Protein AF-E8LBY8-F1 (afdb_monomer)

Secondary structure (DSSP, 8-state):
-EEEETTSHHHHHHHHTT-GGG--HHHHTTEEEEEEES--TT-SSHHHHHHHHHHHSPTT-EEEEEEEEE--TTS-HHHHHHHHHHHHHHHTTTSS-EEEEEE--B-SSSSSB--EEEEEE-SEE--TTSPPPPHHHHTS---SS-TTTS-PEEP-TT---SS--HHHHHHHHHHHHHHHHHHHHTT------SSPPP-

Radius of gyration: 17.8 Å; Cα contacts (8 Å, |Δi|>4): 346; chains: 1; bounding box: 50×35×45 Å

Sequence (199 aa):
MSTGHKGQGAKRRDYIAREKSFSGEKIKQELVATEDFNLPSWAKNGREFFEAADKFERRNGVVFRQLIIALPCELSHEENIKIARNIVQKIVGNTKAGTWAIHSKPAFTTNKENIHMHLMYSDRIQNPNLKEKPKELYFIRYNAKHPNEGGCLKDNSLQVGRRKNPVMNNIRNQIAEAINEGYKCAGLDIRVSGKTLEA

Structure (mmCIF, N/CA/C/O backbone):
data_AF-E8LBY8-F1
#
_entry.id   AF-E8LBY8-F1
#
loop_
_atom_site.group_PDB
_atom_site.id
_atom_site.type_symbol
_atom_site.label_atom_id
_atom_site.label_alt_id
_atom_site.label_comp_id
_atom_site.label_asym_id
_atom_site.label_entity_id
_atom_site.label_seq_id
_atom_site.pdbx_PDB_ins_code
_atom_site.Cartn_x
_atom_site.Cartn_y
_atom_site.Cartn_z
_atom_site.occupancy
_atom_site.B_iso_or_equiv
_atom_site.auth_seq_id
_atom_site.auth_comp_id
_atom_site.auth_asym_id
_atom_site.auth_atom_id
_atom_site.pdbx_PDB_model_num
ATOM 1 N N . MET A 1 1 ? -11.958 2.521 -4.769 1.00 87.75 1 MET A N 1
ATOM 2 C CA . MET A 1 1 ? -10.562 2.519 -5.258 1.00 87.75 1 MET A CA 1
ATOM 3 C C . MET A 1 1 ? -10.347 3.759 -6.106 1.00 87.75 1 MET A C 1
ATOM 5 O O . MET A 1 1 ? -11.241 4.098 -6.872 1.00 87.75 1 MET A O 1
ATOM 9 N N . SER A 1 2 ? -9.197 4.412 -5.979 1.00 93.38 2 SER A N 1
ATOM 10 C CA . SER A 1 2 ? -8.769 5.547 -6.806 1.00 93.38 2 SER A CA 1
ATOM 11 C C . SER A 1 2 ? -7.342 5.331 -7.326 1.00 93.38 2 SER A C 1
ATOM 13 O O . SER A 1 2 ? -6.659 4.388 -6.920 1.00 93.38 2 SER A O 1
ATOM 15 N N . THR A 1 3 ? -6.896 6.185 -8.245 1.00 95.12 3 THR A N 1
ATOM 16 C CA . THR A 1 3 ? -5.533 6.186 -8.797 1.00 95.12 3 THR A CA 1
ATOM 17 C C . THR A 1 3 ? -4.891 7.554 -8.621 1.00 95.12 3 THR A C 1
ATOM 19 O O . THR A 1 3 ? -5.574 8.570 -8.743 1.00 95.12 3 THR A O 1
ATOM 22 N N . GLY A 1 4 ? -3.582 7.580 -8.384 1.00 96.38 4 GLY A N 1
ATOM 23 C CA . GLY A 1 4 ? -2.771 8.794 -8.444 1.00 96.38 4 GLY A CA 1
ATOM 24 C C . GLY A 1 4 ? -1.846 8.787 -9.649 1.00 96.38 4 GLY A C 1
ATOM 25 O O . GLY A 1 4 ? -1.334 7.737 -10.043 1.00 96.38 4 GLY A O 1
ATOM 26 N N . HIS A 1 5 ? -1.625 9.959 -10.232 1.00 97.12 5 HIS A N 1
ATOM 27 C CA . HIS A 1 5 ? -0.752 10.144 -11.390 1.00 97.12 5 HIS A CA 1
ATOM 28 C C . HIS A 1 5 ? 0.587 10.769 -11.000 1.00 97.12 5 HIS A C 1
ATOM 30 O O . HIS A 1 5 ? 0.736 11.298 -9.900 1.00 97.12 5 HIS A O 1
ATOM 36 N N . LYS A 1 6 ? 1.561 10.690 -11.912 1.00 97.44 6 LYS A N 1
ATOM 37 C CA . LYS A 1 6 ? 2.890 11.293 -11.759 1.00 97.44 6 LYS A CA 1
ATOM 38 C C . LYS A 1 6 ? 2.812 12.700 -11.147 1.00 97.44 6 LYS A C 1
ATOM 40 O O . LYS A 1 6 ? 2.115 13.561 -11.681 1.00 97.44 6 LYS A O 1
ATOM 45 N N . GLY A 1 7 ? 3.552 12.913 -10.060 1.00 97.88 7 GLY A N 1
ATOM 46 C CA . GLY A 1 7 ? 3.596 14.157 -9.286 1.00 97.88 7 GLY A CA 1
ATOM 47 C C . GLY A 1 7 ? 2.673 14.169 -8.060 1.00 97.88 7 GLY A C 1
ATOM 48 O O . GLY A 1 7 ? 2.592 15.184 -7.373 1.00 97.88 7 GLY A O 1
ATOM 49 N N . GLN A 1 8 ? 1.953 13.076 -7.788 1.00 98.06 8 GLN A N 1
ATOM 50 C CA . GLN A 1 8 ? 1.006 12.970 -6.671 1.00 98.06 8 GLN A CA 1
ATOM 51 C C . GLN A 1 8 ? 1.415 11.926 -5.625 1.00 98.06 8 GLN A C 1
ATOM 53 O O . GLN A 1 8 ? 0.828 11.910 -4.542 1.00 98.06 8 GLN A O 1
ATOM 58 N N . GLY A 1 9 ? 2.372 11.046 -5.934 1.00 98.25 9 GLY A N 1
ATOM 59 C CA . GLY A 1 9 ? 2.755 9.904 -5.109 1.00 98.25 9 GLY A CA 1
ATOM 60 C C . GLY A 1 9 ? 3.289 10.308 -3.744 1.00 98.25 9 GLY A C 1
ATOM 61 O O . GLY A 1 9 ? 2.690 9.972 -2.721 1.00 98.25 9 GLY A O 1
ATOM 62 N N . ALA A 1 10 ? 4.381 11.070 -3.720 1.00 98.25 10 ALA A N 1
ATOM 63 C CA . ALA A 1 10 ? 5.048 11.457 -2.481 1.00 98.25 10 ALA A CA 1
ATOM 64 C C . ALA A 1 10 ? 4.116 12.262 -1.564 1.00 98.25 10 ALA A C 1
ATOM 66 O O . ALA A 1 10 ? 3.971 11.950 -0.385 1.00 98.25 10 ALA A O 1
ATOM 67 N N . LYS A 1 11 ? 3.388 13.236 -2.131 1.00 98.12 11 LYS A N 1
ATOM 68 C CA . LYS A 1 11 ? 2.421 14.051 -1.382 1.00 98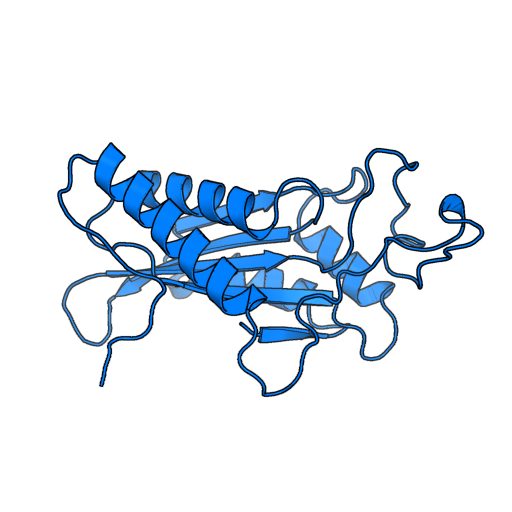.12 11 LYS A CA 1
ATOM 69 C C . LYS A 1 11 ? 1.279 13.210 -0.806 1.00 98.12 11 LYS A C 1
ATOM 71 O O . LYS A 1 11 ? 0.824 13.484 0.302 1.00 98.12 11 LYS A O 1
ATOM 76 N N . ARG A 1 12 ? 0.795 12.194 -1.536 1.00 98.31 12 ARG A N 1
ATOM 77 C CA . ARG A 1 12 ? -0.243 11.291 -1.019 1.00 98.31 12 ARG A CA 1
ATOM 78 C C . ARG A 1 12 ? 0.292 10.397 0.097 1.00 98.31 12 ARG A C 1
ATOM 80 O O . ARG A 1 12 ? -0.440 10.189 1.062 1.00 98.31 12 ARG A O 1
ATOM 87 N N . ARG A 1 13 ? 1.533 9.909 -0.012 1.00 98.12 13 ARG A N 1
ATOM 88 C CA . ARG A 1 13 ? 2.209 9.167 1.063 1.00 98.12 13 ARG A CA 1
ATOM 89 C C . ARG A 1 13 ? 2.303 10.020 2.325 1.00 98.12 13 ARG A C 1
ATOM 91 O O . ARG A 1 13 ? 1.844 9.584 3.374 1.00 98.12 13 ARG A O 1
ATOM 98 N N . ASP A 1 14 ? 2.804 11.248 2.199 1.00 98.00 14 ASP A N 1
ATOM 99 C CA . ASP A 1 14 ? 2.921 12.194 3.318 1.00 98.00 14 ASP A CA 1
ATOM 100 C C . ASP A 1 14 ? 1.555 12.453 3.976 1.00 98.00 14 ASP A C 1
ATOM 102 O O . ASP A 1 14 ? 1.443 12.488 5.198 1.00 98.00 14 ASP A O 1
ATOM 106 N N . TYR A 1 15 ? 0.491 12.562 3.172 1.00 97.25 15 TYR A N 1
ATOM 107 C CA . TYR A 1 15 ? -0.875 12.736 3.669 1.00 97.25 15 TYR A CA 1
ATOM 108 C C . TYR A 1 15 ? -1.362 11.555 4.515 1.00 97.25 15 TYR A C 1
ATOM 110 O O . TYR A 1 15 ? -1.868 11.769 5.615 1.00 97.25 15 TYR A O 1
ATOM 118 N N . ILE A 1 16 ? -1.229 10.314 4.030 1.00 97.38 16 ILE A N 1
ATOM 119 C CA . ILE A 1 16 ? -1.736 9.148 4.773 1.00 97.38 16 ILE A CA 1
ATOM 120 C C . ILE A 1 16 ? -0.881 8.840 6.008 1.00 97.38 16 ILE A C 1
ATOM 122 O O . ILE A 1 16 ? -1.431 8.405 7.011 1.00 97.38 16 ILE A O 1
ATOM 126 N N . ALA A 1 17 ? 0.422 9.130 5.969 1.00 96.88 17 ALA A N 1
ATOM 127 C CA . ALA A 1 17 ? 1.334 8.946 7.098 1.00 96.88 17 ALA A CA 1
ATOM 128 C C . ALA A 1 17 ? 1.344 10.138 8.080 1.00 96.88 17 ALA A C 1
ATOM 130 O O . ALA A 1 17 ? 2.071 10.103 9.066 1.00 96.88 17 ALA A O 1
ATOM 131 N N . ARG A 1 18 ? 0.554 11.197 7.826 1.00 96.44 18 ARG A N 1
ATOM 132 C CA . ARG A 1 18 ? 0.510 12.435 8.636 1.00 96.44 18 ARG A CA 1
ATOM 133 C C . ARG A 1 18 ? 1.890 13.071 8.840 1.00 96.44 18 ARG A C 1
ATOM 135 O O . ARG A 1 18 ? 2.250 13.525 9.925 1.00 96.44 18 ARG A O 1
ATOM 142 N N . GLU A 1 19 ? 2.662 13.124 7.764 1.00 93.81 19 GLU A N 1
ATOM 143 C CA . GLU A 1 19 ? 4.012 13.680 7.747 1.00 93.81 19 GLU A CA 1
ATOM 144 C C . GLU A 1 19 ? 4.079 15.021 7.002 1.00 93.81 19 GLU A C 1
ATOM 146 O O . GLU A 1 19 ? 3.172 15.409 6.259 1.00 93.81 19 GLU A O 1
ATOM 151 N N . LYS A 1 20 ? 5.195 15.737 7.180 1.00 94.12 20 LYS A N 1
ATOM 152 C CA . LYS A 1 20 ? 5.487 17.025 6.530 1.00 94.12 20 LYS A CA 1
ATOM 153 C C . LYS A 1 20 ? 4.354 18.039 6.709 1.00 94.12 20 LYS A C 1
ATOM 155 O O . LYS A 1 20 ? 3.981 18.358 7.828 1.00 94.12 20 LYS A O 1
ATOM 160 N N . SER A 1 21 ? 3.773 18.536 5.617 1.00 91.38 21 SER A N 1
ATOM 161 C CA . SER A 1 21 ? 2.664 19.494 5.64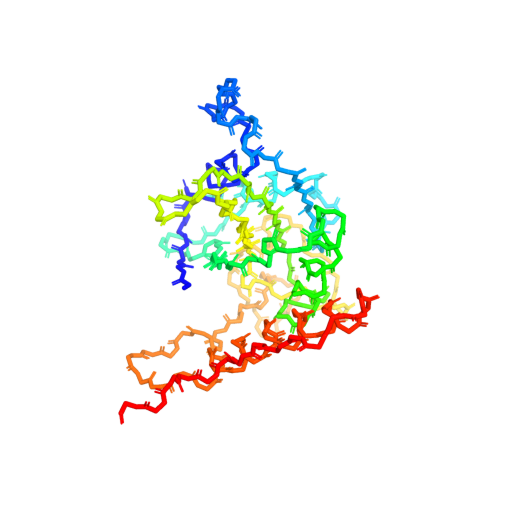8 1.00 91.38 21 SER A CA 1
ATOM 162 C C . SER A 1 21 ? 1.387 18.941 6.294 1.00 91.38 21 SER A C 1
ATOM 164 O O . SER A 1 21 ? 0.427 19.685 6.465 1.00 91.38 21 SER A O 1
ATOM 166 N N . PHE A 1 22 ? 1.349 17.646 6.623 1.00 91.56 22 PHE A N 1
ATOM 167 C CA . PHE A 1 22 ? 0.213 16.956 7.229 1.00 91.56 22 PHE A CA 1
ATOM 168 C C . PHE A 1 22 ? 0.497 16.478 8.661 1.00 91.56 22 PHE A C 1
ATOM 170 O O . PHE A 1 22 ? -0.194 15.587 9.145 1.00 91.56 22 PHE A O 1
ATOM 177 N N . SER A 1 23 ? 1.477 17.073 9.348 1.00 89.81 23 SER A N 1
ATOM 178 C CA . SER A 1 23 ? 1.866 16.706 10.718 1.00 89.81 23 SER A CA 1
ATOM 179 C C . SER A 1 23 ? 1.252 17.588 11.812 1.00 89.81 23 SER A C 1
ATOM 181 O O . SER A 1 23 ? 1.792 17.653 12.916 1.00 89.81 23 SER A O 1
ATOM 183 N N . GLY A 1 24 ? 0.162 18.305 11.518 1.00 90.25 24 GLY A N 1
ATOM 184 C CA . GLY A 1 24 ? -0.555 19.088 12.526 1.00 90.25 24 GLY A CA 1
ATOM 185 C C . GLY A 1 24 ? -1.058 18.193 13.662 1.00 90.25 24 GLY A C 1
ATOM 186 O O . GLY A 1 24 ? -1.512 17.079 13.414 1.00 90.25 24 GLY A O 1
ATOM 187 N N . GLU A 1 25 ? -0.996 18.673 14.901 1.00 85.44 25 GLU A N 1
ATOM 188 C CA . GLU A 1 25 ? -1.228 17.855 16.100 1.00 85.44 25 GLU A CA 1
ATOM 189 C C . GLU A 1 25 ? -2.566 17.102 16.069 1.00 85.44 25 GLU A C 1
ATOM 191 O O . GLU A 1 25 ? -2.591 15.878 16.192 1.00 85.44 25 GLU A O 1
ATOM 196 N N . LYS A 1 26 ? -3.658 17.809 15.750 1.00 84.56 26 LYS A N 1
ATOM 197 C CA . LYS A 1 26 ? -5.004 17.229 15.637 1.00 84.56 26 LYS A CA 1
ATOM 198 C C . LYS A 1 26 ? -5.082 16.070 14.639 1.00 84.56 26 LYS A C 1
ATOM 200 O O . LYS A 1 26 ? -5.700 15.055 14.920 1.00 84.56 26 LYS A O 1
ATOM 205 N N . ILE A 1 27 ? -4.471 16.220 13.464 1.00 84.56 27 ILE A N 1
ATOM 206 C CA . ILE A 1 27 ? -4.540 15.198 12.409 1.00 84.56 27 ILE A CA 1
ATOM 207 C C . ILE A 1 27 ? -3.536 14.067 12.617 1.00 84.56 27 ILE A C 1
ATOM 209 O O . ILE A 1 27 ? -3.733 12.975 12.094 1.00 84.56 27 ILE A O 1
ATOM 213 N N . LYS A 1 28 ? -2.463 14.318 13.370 1.00 86.19 28 LYS A N 1
ATOM 214 C CA . LYS A 1 28 ? -1.475 13.308 13.737 1.00 86.19 28 LYS A CA 1
ATOM 215 C C . LYS A 1 28 ? -2.032 12.337 14.778 1.00 86.19 28 LYS A C 1
ATOM 217 O O . LYS A 1 28 ? -1.738 11.153 14.689 1.00 86.19 28 LYS A O 1
ATOM 222 N N . GLN A 1 29 ? -2.873 12.817 15.696 1.00 86.25 29 GLN A N 1
ATOM 223 C CA . GLN A 1 29 ? -3.585 11.976 16.669 1.00 86.25 29 GLN A CA 1
ATOM 224 C C . GLN A 1 29 ? -4.528 10.959 16.006 1.00 86.25 29 GLN A C 1
ATOM 226 O O . GLN A 1 29 ? -4.804 9.920 16.590 1.00 86.25 29 GLN A O 1
ATOM 231 N N . GLU A 1 30 ? -4.983 11.223 14.776 1.00 91.62 30 GLU A N 1
ATOM 232 C CA . GLU A 1 30 ? -5.807 10.274 14.018 1.00 91.62 30 GLU A CA 1
ATOM 233 C C . GLU A 1 30 ? -4.996 9.082 13.481 1.00 91.62 30 GLU A C 1
ATOM 235 O O . GLU A 1 30 ? -5.588 8.085 13.081 1.00 91.62 30 GLU A O 1
ATOM 240 N N . LEU A 1 31 ? -3.660 9.161 13.407 1.00 96.50 31 LEU A N 1
ATOM 241 C CA . LEU A 1 31 ? -2.824 8.083 12.873 1.00 96.50 31 LEU A CA 1
ATOM 242 C C . LEU A 1 31 ? -2.592 7.004 13.934 1.00 96.50 31 LEU A C 1
ATOM 244 O O . LEU A 1 31 ? -1.876 7.226 14.905 1.00 96.50 31 LEU A O 1
ATOM 248 N N . VAL A 1 32 ? -3.130 5.812 13.690 1.00 97.19 32 VAL A N 1
ATOM 249 C CA . VAL A 1 32 ? -2.945 4.644 14.561 1.00 97.19 32 VAL A CA 1
ATOM 250 C C . VAL A 1 32 ? -1.635 3.930 14.243 1.00 97.19 32 VAL A C 1
ATOM 252 O O . VAL A 1 32 ? -0.840 3.639 15.131 1.00 97.19 32 VAL A O 1
ATOM 255 N N . ALA A 1 33 ? -1.405 3.628 12.965 1.00 98.00 33 ALA A N 1
ATOM 256 C CA . ALA A 1 33 ? -0.225 2.900 12.512 1.00 98.00 33 ALA A CA 1
ATOM 257 C C . ALA A 1 33 ? 0.050 3.168 11.033 1.00 98.00 33 ALA A C 1
ATOM 259 O O . ALA A 1 33 ? -0.857 3.518 10.277 1.00 98.00 33 ALA A O 1
ATOM 260 N N . THR A 1 34 ? 1.295 2.9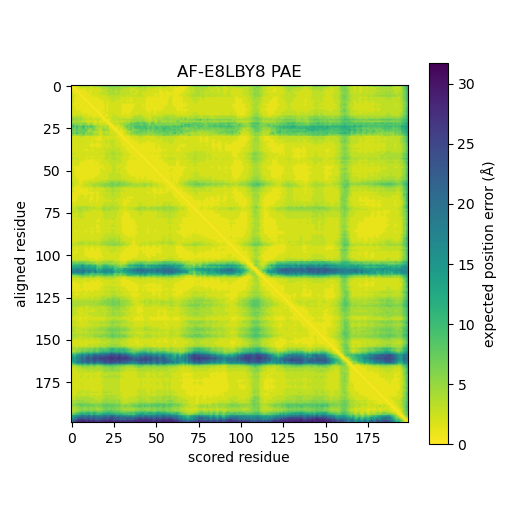58 10.615 1.00 98.31 34 THR A N 1
ATOM 261 C CA . THR A 1 34 ? 1.714 3.000 9.213 1.00 98.31 34 THR A CA 1
ATOM 262 C C . THR A 1 34 ? 2.824 1.985 8.973 1.00 98.31 34 THR A C 1
ATOM 264 O O . THR A 1 34 ? 3.646 1.752 9.857 1.00 98.31 34 THR A O 1
ATOM 267 N N . GLU A 1 35 ? 2.868 1.394 7.782 1.00 98.62 35 GLU A N 1
ATOM 268 C CA . GLU A 1 35 ? 3.912 0.438 7.407 1.00 98.62 35 GLU A CA 1
ATOM 269 C C . GLU A 1 35 ? 4.159 0.480 5.897 1.00 98.62 35 GLU A C 1
ATOM 271 O O . GLU A 1 35 ? 3.223 0.532 5.094 1.00 98.62 35 GLU A O 1
ATOM 276 N N . ASP A 1 36 ? 5.432 0.453 5.515 1.00 98.69 36 ASP A N 1
ATOM 277 C CA . ASP A 1 36 ? 5.857 0.297 4.128 1.00 98.69 36 ASP A CA 1
ATOM 278 C C . ASP A 1 36 ? 6.152 -1.183 3.847 1.00 98.69 36 ASP A C 1
ATOM 280 O O . ASP A 1 36 ? 6.636 -1.900 4.720 1.00 98.69 36 ASP A O 1
ATOM 284 N N . PHE A 1 37 ? 5.876 -1.655 2.630 1.00 98.69 37 PHE A N 1
ATOM 285 C CA . PHE A 1 37 ? 6.020 -3.072 2.284 1.00 98.69 37 PHE A CA 1
ATOM 286 C C . PHE A 1 37 ? 6.545 -3.279 0.862 1.00 98.69 37 PHE A C 1
ATOM 288 O O . PHE A 1 37 ? 6.318 -2.465 -0.040 1.00 98.69 37 PHE A O 1
ATOM 295 N N . ASN A 1 38 ? 7.230 -4.411 0.664 1.00 98.25 38 ASN A N 1
ATOM 296 C CA . ASN A 1 38 ? 7.821 -4.848 -0.607 1.00 98.25 38 ASN A CA 1
ATOM 297 C C . ASN A 1 38 ? 8.664 -3.766 -1.304 1.00 98.25 38 ASN A C 1
ATOM 299 O O . ASN A 1 38 ? 8.653 -3.677 -2.534 1.00 98.25 38 ASN A O 1
ATOM 303 N N . LEU A 1 39 ? 9.338 -2.899 -0.547 1.00 98.44 39 LEU A N 1
ATOM 304 C CA . LEU A 1 39 ? 10.168 -1.859 -1.140 1.00 98.44 39 LEU A CA 1
ATOM 305 C C . LEU A 1 39 ? 11.395 -2.487 -1.818 1.00 98.44 39 LEU A C 1
ATOM 307 O O . LEU A 1 39 ? 11.989 -3.406 -1.252 1.00 98.44 39 LEU A O 1
ATOM 311 N N . PRO A 1 40 ? 11.794 -1.998 -3.003 1.00 98.00 40 PRO A N 1
ATOM 312 C CA . PRO A 1 40 ? 13.074 -2.372 -3.587 1.00 98.00 40 PRO A CA 1
ATOM 313 C C . PRO A 1 40 ? 14.228 -1.840 -2.729 1.00 98.00 40 PRO A C 1
ATOM 315 O O . PRO A 1 40 ? 14.078 -0.823 -2.048 1.00 98.00 40 PRO A O 1
ATOM 318 N N . SER A 1 41 ? 15.399 -2.472 -2.812 1.00 97.75 41 SER A N 1
ATOM 319 C CA . SER A 1 41 ? 16.547 -2.193 -1.930 1.00 97.75 41 SER A CA 1
ATOM 320 C C . SER A 1 41 ? 17.022 -0.735 -1.943 1.00 97.75 41 SER A C 1
ATOM 322 O O . SER A 1 41 ? 17.589 -0.246 -0.967 1.00 97.75 41 SER A O 1
ATOM 324 N N . TRP A 1 42 ? 16.773 -0.014 -3.039 1.00 98.12 42 TRP A N 1
ATOM 325 C CA . TRP A 1 42 ? 17.146 1.389 -3.195 1.00 98.12 42 TRP A CA 1
ATOM 326 C C . TRP A 1 42 ? 16.193 2.380 -2.511 1.00 98.12 42 TRP A C 1
ATOM 328 O O . TRP A 1 42 ? 16.531 3.562 -2.439 1.00 98.12 42 TRP A O 1
ATOM 338 N N . ALA A 1 43 ? 15.014 1.953 -2.049 1.00 98.31 43 ALA A N 1
ATOM 339 C CA . ALA A 1 43 ? 14.048 2.809 -1.363 1.00 98.31 43 ALA A CA 1
ATOM 340 C C . ALA A 1 43 ? 14.099 2.561 0.146 1.00 98.31 43 ALA A C 1
ATOM 342 O O . ALA A 1 43 ? 13.699 1.498 0.614 1.00 98.31 43 ALA A O 1
ATOM 343 N N . LYS A 1 44 ? 14.524 3.559 0.930 1.00 97.88 44 LYS A N 1
ATOM 344 C CA . LYS A 1 44 ? 14.601 3.407 2.395 1.00 97.88 44 LYS A CA 1
ATOM 345 C C . LYS A 1 44 ? 13.232 3.394 3.070 1.00 97.88 44 LYS A C 1
ATOM 347 O O . LYS A 1 44 ? 13.089 2.886 4.175 1.00 97.88 44 LYS A O 1
ATOM 352 N N . ASN A 1 45 ? 12.248 4.020 2.436 1.00 98.31 45 ASN A N 1
ATOM 353 C CA . ASN A 1 45 ? 10.872 4.114 2.905 1.00 98.31 45 ASN A CA 1
ATOM 354 C C . ASN A 1 45 ? 9.933 4.331 1.709 1.00 98.31 45 ASN A C 1
ATOM 356 O O . ASN A 1 45 ? 10.360 4.622 0.584 1.00 98.31 45 ASN A O 1
ATOM 360 N N . GLY A 1 46 ? 8.631 4.213 1.953 1.00 98.19 46 GLY A N 1
ATOM 361 C CA . GLY A 1 46 ? 7.605 4.359 0.928 1.00 98.19 46 GLY A CA 1
ATOM 362 C C . GLY A 1 46 ? 7.607 5.754 0.311 1.00 98.19 46 GLY A C 1
ATOM 363 O O . GLY A 1 46 ? 7.314 5.909 -0.873 1.00 98.19 46 GLY A O 1
ATOM 364 N N . ARG A 1 47 ? 8.000 6.782 1.070 1.00 98.19 47 ARG A N 1
ATOM 365 C CA . ARG A 1 47 ? 8.085 8.149 0.558 1.00 98.19 47 ARG A CA 1
ATOM 366 C C . ARG A 1 47 ? 9.118 8.263 -0.563 1.00 98.19 47 ARG A C 1
ATOM 368 O O . ARG A 1 47 ? 8.772 8.741 -1.640 1.00 98.19 47 ARG A O 1
ATOM 375 N N . GLU A 1 48 ? 10.338 7.776 -0.340 1.00 98.56 48 GLU A N 1
ATOM 376 C CA . GLU A 1 48 ? 11.402 7.746 -1.354 1.00 98.56 48 GLU A CA 1
ATOM 377 C C . GLU A 1 48 ? 10.989 6.932 -2.588 1.00 98.56 48 GLU A C 1
ATOM 379 O O . GLU A 1 48 ? 11.249 7.334 -3.726 1.00 98.56 48 GLU A O 1
ATOM 384 N N . PHE A 1 49 ? 10.280 5.816 -2.384 1.00 98.81 49 PHE A N 1
ATOM 385 C CA . PHE A 1 49 ? 9.731 5.023 -3.482 1.00 98.81 49 PHE A CA 1
ATOM 386 C C . PHE A 1 49 ? 8.751 5.831 -4.348 1.00 98.81 49 PHE A C 1
ATOM 388 O O . PHE A 1 49 ? 8.870 5.847 -5.577 1.00 98.81 49 PHE A O 1
ATOM 395 N N . PHE A 1 50 ? 7.797 6.536 -3.732 1.00 98.62 50 PHE A N 1
ATOM 396 C CA . PHE A 1 50 ? 6.824 7.333 -4.480 1.00 98.62 50 PHE A CA 1
ATOM 397 C C . PHE A 1 50 ? 7.415 8.626 -5.059 1.00 98.62 50 PHE A C 1
ATOM 399 O O . PHE A 1 50 ? 6.936 9.081 -6.095 1.00 98.62 50 PHE A O 1
ATOM 406 N N . GLU A 1 51 ? 8.490 9.176 -4.486 1.00 98.62 51 GLU A N 1
ATOM 407 C CA . GLU A 1 51 ? 9.279 10.239 -5.127 1.00 98.62 51 GLU A CA 1
ATOM 408 C C . GLU A 1 51 ? 9.972 9.745 -6.399 1.00 98.62 51 GLU A C 1
ATOM 410 O O . GLU A 1 51 ? 9.951 10.427 -7.427 1.00 98.62 51 GLU A O 1
ATOM 415 N N . ALA A 1 52 ? 10.544 8.537 -6.371 1.00 98.69 52 ALA A N 1
ATOM 416 C CA . ALA A 1 52 ? 11.098 7.917 -7.568 1.00 98.69 52 ALA A CA 1
ATOM 417 C C . ALA A 1 52 ? 10.006 7.670 -8.624 1.00 98.69 52 ALA A C 1
ATOM 419 O O . ALA A 1 52 ? 10.220 7.969 -9.801 1.00 98.69 52 ALA A O 1
ATOM 420 N N . ALA A 1 53 ? 8.817 7.218 -8.215 1.00 98.50 53 ALA A N 1
ATOM 421 C CA . ALA A 1 53 ? 7.672 7.075 -9.113 1.00 98.50 53 ALA A CA 1
ATOM 422 C C . ALA A 1 53 ? 7.270 8.423 -9.742 1.00 98.50 53 ALA A C 1
ATOM 424 O O . ALA A 1 53 ? 7.123 8.525 -10.962 1.00 98.50 53 ALA A O 1
ATOM 425 N N . ASP A 1 54 ? 7.165 9.480 -8.933 1.00 98.44 54 ASP A N 1
ATOM 426 C CA . ASP A 1 54 ? 6.837 10.833 -9.389 1.00 98.44 54 ASP A CA 1
ATOM 427 C C . ASP A 1 54 ? 7.900 11.422 -10.326 1.00 98.44 54 ASP A C 1
ATOM 429 O O . ASP A 1 54 ? 7.572 12.241 -11.186 1.00 98.44 54 ASP A O 1
ATOM 433 N N . LYS A 1 55 ? 9.159 10.986 -10.219 1.00 98.31 55 LYS A N 1
ATOM 434 C CA . LYS A 1 55 ? 10.250 11.413 -11.102 1.00 98.31 55 LYS A CA 1
ATOM 435 C C . LYS A 1 55 ? 10.289 10.629 -12.415 1.00 98.31 55 LYS A C 1
ATOM 437 O O . LYS A 1 55 ? 10.316 11.236 -13.490 1.00 98.31 55 LYS A O 1
ATOM 442 N N . PHE A 1 56 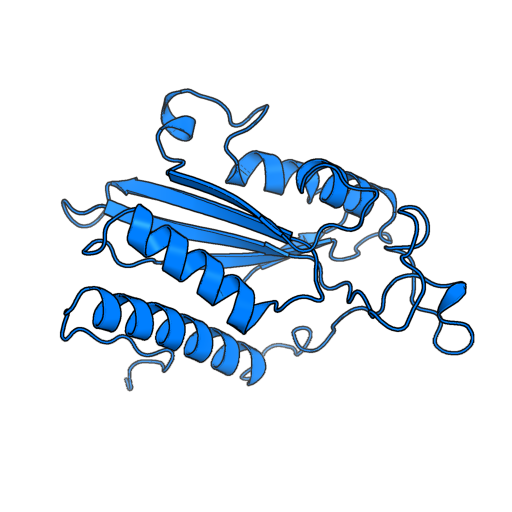? 10.281 9.299 -12.343 1.00 98.12 56 PHE A N 1
ATOM 443 C CA . PHE A 1 56 ? 10.647 8.422 -13.463 1.00 98.12 56 PHE A CA 1
ATOM 444 C C . PHE A 1 56 ? 9.464 7.826 -14.228 1.00 98.12 56 PHE A C 1
ATOM 446 O O . PHE A 1 56 ? 9.637 7.387 -15.364 1.00 98.12 56 PHE A O 1
ATOM 453 N N . GLU A 1 57 ? 8.253 7.831 -13.668 1.00 97.50 57 GLU A N 1
ATOM 454 C CA . GLU A 1 57 ? 7.075 7.369 -14.404 1.00 97.50 57 GLU A CA 1
ATOM 455 C C . GLU A 1 57 ? 6.796 8.294 -15.607 1.00 97.50 57 GLU A C 1
ATOM 457 O O . GLU A 1 57 ? 7.208 9.460 -15.653 1.00 97.50 57 GLU A O 1
ATOM 462 N N . ARG A 1 58 ? 6.110 7.790 -16.636 1.00 94.75 58 ARG A N 1
ATOM 463 C CA . ARG A 1 58 ? 5.805 8.602 -17.827 1.00 94.75 58 ARG A CA 1
ATOM 464 C C . ARG A 1 58 ? 4.816 9.728 -17.515 1.00 94.75 58 ARG A C 1
ATOM 466 O O . ARG A 1 58 ? 4.038 9.649 -16.563 1.00 94.75 58 ARG A O 1
ATOM 473 N N . ARG A 1 59 ? 4.757 10.745 -18.383 1.00 94.12 59 ARG A N 1
ATOM 474 C CA . ARG A 1 59 ? 3.690 11.762 -18.339 1.00 94.12 59 ARG A CA 1
ATOM 475 C C . ARG A 1 59 ? 2.313 11.079 -18.325 1.00 94.12 59 ARG A C 1
ATOM 477 O O . ARG A 1 59 ? 2.068 10.162 -19.113 1.00 94.12 59 ARG A O 1
ATOM 484 N N . ASN A 1 60 ? 1.443 11.516 -17.413 1.00 92.00 60 ASN A N 1
ATOM 485 C CA . ASN A 1 60 ? 0.108 10.958 -17.138 1.00 92.00 60 ASN A CA 1
ATOM 486 C C . ASN A 1 60 ? 0.096 9.497 -16.638 1.00 92.00 60 ASN A C 1
ATOM 488 O O . ASN A 1 60 ? -0.970 8.893 -16.515 1.00 92.00 60 ASN A O 1
ATOM 492 N N . GLY 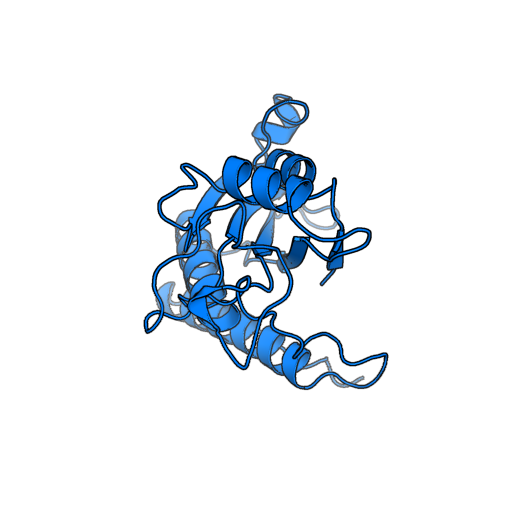A 1 61 ? 1.254 8.902 -16.340 1.00 94.69 61 GLY A N 1
ATOM 493 C CA . GLY A 1 61 ? 1.329 7.548 -15.804 1.00 94.69 61 GLY A CA 1
ATOM 494 C C . GLY A 1 61 ? 0.761 7.471 -14.388 1.00 94.69 61 GLY A C 1
ATOM 495 O O . GLY A 1 61 ? 0.984 8.364 -13.574 1.00 94.69 61 GLY A O 1
ATOM 496 N N . VAL A 1 62 ? 0.012 6.402 -14.106 1.00 96.00 62 VAL A N 1
ATOM 497 C CA . VAL A 1 62 ? -0.455 6.072 -12.751 1.00 96.00 62 VAL A CA 1
ATOM 498 C C . VAL A 1 62 ? 0.742 5.632 -11.911 1.00 96.00 62 VAL A C 1
ATOM 500 O O . VAL A 1 62 ? 1.424 4.684 -12.302 1.00 96.00 62 VAL A O 1
ATOM 503 N N . VAL A 1 63 ? 0.990 6.301 -10.788 1.00 97.50 63 VAL A N 1
ATOM 504 C CA . VAL A 1 63 ? 2.088 5.993 -9.852 1.00 97.50 63 VAL A CA 1
ATOM 505 C C . VAL A 1 63 ? 1.630 5.131 -8.677 1.00 97.50 63 VAL A C 1
ATOM 507 O O . VAL A 1 63 ? 2.428 4.375 -8.133 1.00 97.50 63 VAL A O 1
ATOM 510 N N . PHE A 1 64 ? 0.345 5.193 -8.318 1.00 97.69 64 PHE A N 1
ATOM 511 C CA . PHE A 1 64 ? -0.236 4.337 -7.288 1.00 97.69 64 PHE A CA 1
ATOM 512 C C . PHE A 1 64 ? -1.729 4.085 -7.511 1.00 97.69 64 PHE A C 1
ATOM 514 O O . PHE A 1 64 ? -2.438 4.894 -8.121 1.00 97.69 64 PHE A O 1
ATOM 521 N N . ARG A 1 65 ? -2.219 2.991 -6.929 1.00 96.12 65 ARG A N 1
ATOM 522 C CA . ARG A 1 65 ? -3.633 2.776 -6.605 1.00 96.12 65 ARG A CA 1
ATOM 523 C C . ARG A 1 65 ? -3.853 2.988 -5.123 1.00 96.12 65 ARG A C 1
ATOM 525 O O . ARG A 1 65 ? -2.964 2.699 -4.330 1.00 96.12 65 ARG A O 1
ATOM 532 N N . GLN A 1 66 ? -5.037 3.476 -4.770 1.00 97.38 66 GLN A N 1
ATOM 533 C CA . GLN A 1 66 ? -5.446 3.644 -3.387 1.00 97.38 66 GLN A CA 1
ATOM 534 C C . GLN A 1 66 ? -6.775 2.939 -3.107 1.00 97.38 66 GLN A C 1
ATOM 536 O O . GLN A 1 66 ? -7.778 3.122 -3.810 1.00 97.38 66 GLN A O 1
ATOM 541 N N . LEU A 1 67 ? -6.780 2.155 -2.036 1.00 97.19 67 LEU A N 1
ATOM 542 C CA . LEU A 1 67 ? -7.969 1.621 -1.390 1.00 97.19 67 LEU A CA 1
ATOM 543 C C . LEU A 1 67 ? -8.152 2.327 -0.046 1.00 97.19 67 LEU A C 1
ATOM 545 O O . LEU A 1 67 ? -7.184 2.561 0.672 1.00 97.19 67 LEU A O 1
ATOM 549 N N . ILE A 1 68 ? -9.396 2.687 0.256 1.00 97.69 68 ILE A N 1
ATOM 550 C CA . ILE A 1 68 ? -9.809 3.123 1.589 1.00 97.69 68 ILE A CA 1
ATOM 551 C C . ILE A 1 68 ? -10.780 2.056 2.073 1.00 97.69 68 ILE A C 1
ATOM 553 O O . ILE A 1 68 ? -11.768 1.785 1.386 1.00 97.69 68 ILE A O 1
ATOM 557 N N . ILE A 1 69 ? -10.439 1.404 3.177 1.00 97.81 69 ILE A N 1
ATOM 558 C CA . ILE A 1 69 ? -11.105 0.197 3.667 1.00 97.81 69 ILE A CA 1
ATOM 559 C C . ILE A 1 69 ? -11.531 0.461 5.105 1.00 97.81 69 ILE A C 1
ATOM 561 O O . ILE A 1 69 ? -10.689 0.804 5.929 1.00 97.81 69 ILE A O 1
ATOM 565 N N . ALA A 1 70 ? -12.821 0.323 5.401 1.00 96.62 70 ALA A N 1
ATOM 566 C CA . ALA A 1 70 ? -13.300 0.369 6.777 1.00 96.62 70 ALA A CA 1
ATOM 567 C C . ALA A 1 70 ? -12.797 -0.865 7.535 1.00 96.62 70 ALA A C 1
ATOM 569 O O . ALA A 1 70 ? -12.828 -1.973 6.995 1.00 96.62 70 ALA A O 1
ATOM 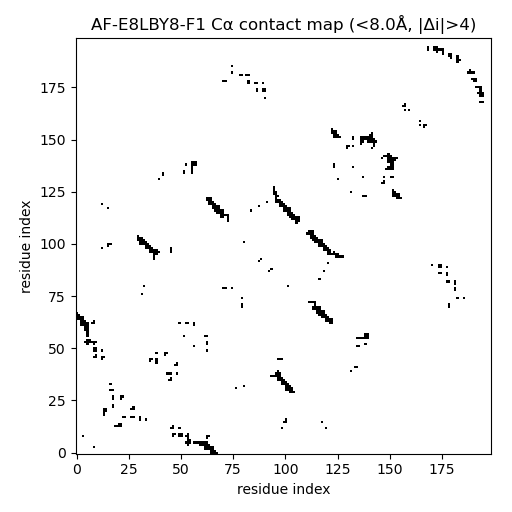570 N N . LEU A 1 71 ? -12.333 -0.657 8.761 1.00 97.44 71 LEU A N 1
ATOM 571 C CA . LEU A 1 71 ? -11.902 -1.710 9.667 1.00 97.44 71 LEU A CA 1
ATOM 572 C C . LEU A 1 71 ? -12.885 -1.822 10.851 1.00 97.44 71 LEU A C 1
ATOM 574 O O . LEU A 1 71 ? -13.533 -0.826 11.184 1.00 97.44 71 LEU A O 1
ATOM 578 N N . PRO A 1 72 ? -13.028 -3.007 11.470 1.00 95.75 72 PRO A N 1
ATOM 579 C CA . PRO A 1 72 ? -13.927 -3.205 12.607 1.00 95.75 72 PRO A CA 1
ATOM 580 C C . PRO A 1 72 ? -13.613 -2.281 13.790 1.00 95.75 72 PRO A C 1
ATOM 582 O O . PRO A 1 72 ? -12.480 -2.238 14.267 1.00 95.75 72 PRO A O 1
ATOM 585 N N . CYS A 1 73 ? -14.628 -1.576 14.290 1.00 94.31 73 CYS A N 1
ATOM 586 C CA . CYS A 1 73 ? -14.513 -0.677 15.448 1.00 94.31 73 CYS A CA 1
ATOM 587 C C . CYS A 1 73 ? -14.594 -1.408 16.799 1.00 94.31 73 CYS A C 1
ATOM 589 O O . CYS A 1 73 ? -14.265 -0.849 17.837 1.00 94.31 73 CYS A O 1
ATOM 591 N N . GLU A 1 74 ? -15.075 -2.647 16.783 1.00 94.00 74 GLU A N 1
ATOM 592 C CA . GLU A 1 74 ? -15.192 -3.556 17.921 1.00 94.00 74 GLU A CA 1
ATOM 593 C C . GLU A 1 74 ? -13.900 -4.334 18.208 1.00 94.00 74 GLU A C 1
ATOM 595 O O . GLU A 1 74 ? -13.828 -5.020 19.223 1.00 94.00 74 GLU A O 1
ATOM 600 N N . LEU A 1 75 ? -12.900 -4.231 17.326 1.00 95.81 75 LEU A N 1
ATOM 601 C CA . LEU A 1 75 ? -11.575 -4.824 17.496 1.00 95.81 75 LEU A CA 1
ATOM 602 C C . LEU A 1 75 ? -10.557 -3.764 17.920 1.00 95.81 75 LEU A C 1
ATOM 604 O O . LEU A 1 75 ? -10.678 -2.588 17.565 1.00 95.81 75 LEU A O 1
ATOM 608 N N . SER A 1 76 ? -9.519 -4.192 18.638 1.00 96.38 76 SER A N 1
ATOM 609 C CA . SER A 1 76 ? -8.441 -3.304 19.071 1.00 96.38 76 SER A CA 1
ATOM 610 C C . SER A 1 76 ? -7.620 -2.776 17.887 1.00 96.38 76 SER A C 1
ATOM 612 O O . SER A 1 76 ? -7.656 -3.299 16.765 1.00 96.38 76 SER A O 1
ATOM 614 N N . HIS A 1 77 ? -6.817 -1.739 18.127 1.00 96.81 77 HIS A N 1
ATOM 615 C CA . HIS A 1 77 ? -5.863 -1.251 17.133 1.00 96.81 77 HIS A CA 1
ATOM 616 C C . HIS A 1 77 ? -4.831 -2.320 16.741 1.00 96.81 77 HIS A C 1
ATOM 618 O O . HIS A 1 77 ? -4.517 -2.452 15.559 1.00 96.81 77 HIS A O 1
ATOM 624 N N . GLU A 1 78 ? -4.340 -3.128 17.684 1.00 98.06 78 GLU A N 1
ATOM 625 C CA . GLU A 1 78 ? -3.393 -4.212 17.399 1.00 98.06 78 GLU A CA 1
ATOM 626 C C . GLU A 1 78 ? -4.007 -5.305 16.515 1.00 98.06 78 GLU A C 1
ATOM 628 O O . GLU A 1 78 ? -3.345 -5.827 15.613 1.00 98.06 78 GLU A O 1
ATOM 633 N N . GLU A 1 79 ? -5.273 -5.652 16.746 1.00 98.31 79 GLU A N 1
ATOM 634 C CA . GLU A 1 79 ? -6.012 -6.605 15.914 1.00 98.31 79 GLU A CA 1
ATOM 635 C C . GLU A 1 79 ? -6.232 -6.046 14.506 1.00 98.31 79 GLU A C 1
ATOM 637 O O . GLU A 1 79 ? -5.955 -6.722 13.511 1.00 98.31 79 GLU A O 1
ATOM 642 N N . ASN A 1 80 ? -6.615 -4.773 14.411 1.00 98.38 80 ASN A N 1
ATOM 643 C CA . ASN A 1 80 ? -6.778 -4.071 13.144 1.00 98.38 80 ASN A CA 1
ATOM 644 C C . ASN A 1 80 ? -5.465 -3.947 12.349 1.00 98.38 80 ASN A C 1
ATOM 646 O O . ASN A 1 80 ? -5.483 -4.060 11.122 1.00 98.38 80 ASN A O 1
ATOM 650 N N . ILE A 1 81 ? -4.313 -3.811 13.014 1.00 98.69 81 ILE A N 1
ATOM 651 C CA . ILE A 1 81 ? -2.990 -3.864 12.366 1.00 98.69 81 ILE A CA 1
ATOM 652 C C . ILE A 1 81 ? -2.724 -5.252 11.761 1.00 98.69 81 ILE A C 1
ATOM 654 O O . ILE A 1 81 ? -2.234 -5.349 10.632 1.00 98.69 81 ILE A O 1
ATOM 658 N N . LYS A 1 82 ? -3.067 -6.341 12.465 1.00 98.62 82 LYS A N 1
ATOM 659 C CA . LYS A 1 82 ? -2.930 -7.710 11.926 1.00 98.62 82 LYS A CA 1
ATOM 660 C C . LYS A 1 82 ? -3.830 -7.919 10.706 1.00 98.62 82 LYS A C 1
ATOM 662 O O . LYS A 1 82 ? -3.370 -8.455 9.697 1.00 98.62 82 LYS A O 1
ATOM 667 N N . ILE A 1 83 ? -5.075 -7.442 10.770 1.00 98.69 83 ILE A N 1
ATOM 668 C CA . ILE A 1 83 ? -6.013 -7.474 9.639 1.00 98.69 83 ILE A CA 1
ATOM 669 C C . ILE A 1 83 ? -5.452 -6.674 8.458 1.00 98.69 83 ILE A C 1
ATOM 671 O O . ILE A 1 83 ? -5.441 -7.180 7.340 1.00 98.69 83 ILE A O 1
ATOM 675 N N . ALA A 1 84 ? -4.924 -5.467 8.686 1.00 98.62 84 ALA A N 1
ATOM 676 C CA . ALA A 1 84 ? -4.346 -4.633 7.633 1.00 98.62 84 ALA A CA 1
ATOM 677 C C . ALA A 1 84 ? -3.183 -5.327 6.903 1.00 98.62 84 ALA A C 1
ATOM 679 O O . ALA A 1 84 ? -3.164 -5.356 5.671 1.00 98.62 84 ALA A O 1
ATOM 680 N N . ARG A 1 85 ? -2.256 -5.958 7.637 1.00 98.69 85 ARG A N 1
ATOM 681 C CA . ARG A 1 85 ? -1.166 -6.755 7.041 1.00 98.69 85 ARG A CA 1
ATOM 682 C C . ARG A 1 85 ? -1.695 -7.928 6.213 1.00 98.69 85 ARG A C 1
ATOM 684 O O . ARG A 1 85 ? -1.220 -8.161 5.103 1.00 98.69 85 ARG A O 1
ATOM 691 N N . ASN A 1 86 ? -2.715 -8.627 6.708 1.00 98.69 86 ASN A N 1
ATOM 692 C CA . ASN A 1 86 ? -3.350 -9.727 5.982 1.00 98.69 86 ASN A CA 1
ATOM 693 C C . ASN A 1 86 ? -4.068 -9.246 4.703 1.00 98.69 86 ASN A C 1
ATOM 695 O O . ASN A 1 86 ? -3.942 -9.857 3.644 1.00 98.69 86 ASN A O 1
ATOM 699 N N . ILE A 1 87 ? -4.745 -8.093 4.758 1.00 98.62 87 ILE A N 1
ATOM 700 C CA . ILE A 1 87 ? -5.336 -7.430 3.585 1.00 98.62 87 ILE A CA 1
ATOM 701 C C . ILE A 1 87 ? -4.257 -7.133 2.535 1.00 98.62 87 ILE A C 1
ATOM 703 O O . ILE A 1 87 ? -4.459 -7.434 1.355 1.00 98.62 87 ILE A O 1
ATOM 707 N N . VAL A 1 88 ? -3.107 -6.576 2.940 1.00 98.50 88 VAL A N 1
ATOM 708 C CA . VAL A 1 88 ? -1.977 -6.345 2.022 1.00 98.50 88 VAL A CA 1
ATOM 709 C C . VAL A 1 88 ? -1.521 -7.655 1.392 1.00 98.50 88 VAL A C 1
ATOM 711 O O . VAL A 1 88 ? -1.390 -7.719 0.169 1.00 98.50 88 VAL A O 1
ATOM 714 N N . GLN A 1 89 ? -1.363 -8.713 2.188 1.00 98.31 89 GLN A N 1
ATOM 715 C CA . GLN A 1 89 ? -0.929 -10.010 1.680 1.00 98.31 89 GLN A CA 1
ATOM 716 C C . GLN A 1 89 ? -1.906 -10.603 0.658 1.00 98.31 89 GLN A C 1
ATOM 718 O O . GLN A 1 89 ? -1.474 -11.064 -0.399 1.00 98.31 89 GLN A O 1
ATOM 723 N N . LYS A 1 90 ? -3.217 -10.565 0.925 1.00 97.50 90 LYS A N 1
ATOM 724 C CA . LYS A 1 90 ? -4.233 -11.133 0.023 1.00 97.50 90 LYS A CA 1
ATOM 725 C C . LYS A 1 90 ? -4.396 -10.326 -1.273 1.00 97.50 90 LYS A C 1
ATOM 727 O O . LYS A 1 90 ? -4.576 -10.921 -2.335 1.00 97.50 90 LYS A O 1
ATOM 732 N N . ILE A 1 91 ? -4.339 -8.991 -1.210 1.00 95.31 91 ILE A N 1
ATOM 733 C CA . ILE A 1 91 ? -4.587 -8.114 -2.373 1.00 95.31 91 ILE A CA 1
ATOM 734 C C . ILE A 1 91 ? -3.320 -7.875 -3.199 1.00 95.31 91 ILE A C 1
ATOM 736 O O . ILE A 1 91 ? -3.360 -7.877 -4.432 1.00 95.31 91 ILE A O 1
ATOM 740 N N . VAL A 1 92 ? -2.211 -7.574 -2.525 1.00 96.12 92 VAL A N 1
ATOM 741 C CA . VAL A 1 92 ? -0.982 -7.066 -3.148 1.00 96.12 92 VAL A CA 1
ATOM 742 C C . VAL A 1 92 ? 0.083 -8.159 -3.246 1.00 96.12 92 VAL A C 1
ATOM 744 O O . VAL A 1 92 ? 0.842 -8.193 -4.221 1.00 96.12 92 VAL A O 1
ATOM 747 N N . GLY A 1 93 ? 0.107 -9.075 -2.274 1.00 96.25 93 GLY A N 1
ATOM 748 C CA . GLY A 1 93 ? 1.113 -10.126 -2.159 1.00 96.25 93 GLY A CA 1
ATOM 749 C C . GLY A 1 93 ? 2.515 -9.553 -1.966 1.00 96.25 93 GLY A C 1
ATOM 750 O O . GLY A 1 93 ? 2.680 -8.441 -1.473 1.00 96.25 93 GLY A O 1
ATOM 751 N N . ASN A 1 94 ? 3.530 -10.290 -2.420 1.00 96.38 94 ASN A N 1
ATOM 752 C CA . ASN A 1 94 ? 4.943 -9.968 -2.169 1.00 96.38 94 ASN A CA 1
ATOM 753 C C . ASN A 1 94 ? 5.646 -9.263 -3.345 1.00 96.38 94 ASN A C 1
ATOM 755 O O . ASN A 1 94 ? 6.856 -9.066 -3.322 1.00 96.38 94 ASN A O 1
ATOM 759 N N . THR A 1 95 ? 4.922 -8.936 -4.422 1.00 96.00 95 THR A N 1
ATOM 760 C CA . THR A 1 95 ? 5.548 -8.509 -5.692 1.00 96.00 95 THR A CA 1
ATOM 761 C C . THR A 1 95 ? 5.402 -7.023 -5.991 1.00 96.00 95 THR A C 1
ATOM 763 O O . THR A 1 95 ? 6.099 -6.511 -6.861 1.00 96.00 95 THR A O 1
ATOM 766 N N . LYS A 1 96 ? 4.531 -6.291 -5.296 1.00 97.94 96 LYS A N 1
ATOM 767 C CA . LYS A 1 96 ? 4.291 -4.866 -5.564 1.00 97.94 96 LYS A CA 1
ATOM 768 C C . LYS A 1 96 ? 4.586 -4.036 -4.328 1.00 97.94 96 LYS A C 1
ATOM 770 O O . LYS A 1 96 ? 4.080 -4.333 -3.248 1.00 97.94 96 LYS A O 1
ATOM 775 N N . ALA A 1 97 ? 5.386 -2.994 -4.521 1.00 98.56 97 ALA A N 1
ATOM 776 C CA . ALA A 1 97 ? 5.769 -2.050 -3.482 1.00 98.56 97 ALA A CA 1
ATOM 777 C C . ALA A 1 97 ? 4.612 -1.118 -3.108 1.00 98.56 97 ALA A C 1
ATOM 779 O O . ALA A 1 97 ? 3.829 -0.689 -3.969 1.00 98.56 97 ALA A O 1
ATOM 780 N N . GLY A 1 98 ? 4.533 -0.767 -1.830 1.00 98.62 98 GLY A N 1
ATOM 781 C CA . GLY A 1 98 ? 3.513 0.137 -1.336 1.00 98.62 98 GLY A CA 1
ATOM 782 C C . GLY A 1 98 ? 3.683 0.507 0.127 1.00 98.62 98 GLY A C 1
ATOM 783 O O . GLY A 1 98 ? 4.731 0.316 0.737 1.00 98.62 98 GLY A O 1
ATOM 784 N N . THR A 1 99 ? 2.626 1.098 0.656 1.00 98.81 99 THR A N 1
ATOM 785 C CA . THR A 1 99 ? 2.530 1.598 2.020 1.00 98.81 99 THR A CA 1
ATOM 786 C C . THR A 1 99 ? 1.071 1.585 2.451 1.00 98.81 99 THR A C 1
ATOM 788 O O . THR A 1 99 ? 0.159 1.731 1.624 1.00 98.81 99 THR A O 1
ATOM 791 N N . TRP A 1 100 ? 0.826 1.408 3.738 1.00 98.81 100 TRP A N 1
ATOM 792 C CA . TRP A 1 100 ? -0.497 1.586 4.309 1.00 98.81 100 TRP A CA 1
ATOM 793 C C . TRP A 1 100 ? -0.447 2.389 5.600 1.00 98.81 100 TRP A C 1
ATOM 795 O O . TRP A 1 100 ? 0.570 2.415 6.286 1.00 98.81 100 TRP A O 1
ATOM 805 N N . ALA A 1 101 ? -1.568 3.030 5.921 1.00 98.62 101 ALA A N 1
ATOM 806 C CA . ALA A 1 101 ? -1.794 3.705 7.191 1.00 98.62 101 ALA A CA 1
ATOM 807 C C . ALA A 1 101 ? -3.210 3.418 7.703 1.00 98.62 101 ALA A C 1
ATOM 809 O O . ALA A 1 101 ? -4.146 3.359 6.906 1.00 98.62 101 ALA A O 1
ATOM 810 N N . ILE A 1 102 ? -3.371 3.254 9.014 1.00 98.62 102 ILE A N 1
ATOM 811 C CA . ILE A 1 102 ? -4.672 3.159 9.685 1.00 98.62 102 ILE A CA 1
ATOM 812 C C . ILE A 1 102 ? -4.946 4.492 10.360 1.00 98.62 102 ILE A C 1
ATOM 814 O O . ILE A 1 102 ? -4.114 4.986 11.123 1.00 98.62 102 ILE A O 1
ATOM 818 N N . HIS A 1 103 ? -6.113 5.064 10.080 1.00 97.44 103 HIS A N 1
ATOM 819 C CA . HIS A 1 103 ? -6.629 6.225 10.789 1.00 97.44 103 HIS A CA 1
ATOM 820 C C . HIS A 1 103 ? -7.782 5.804 11.697 1.00 97.44 103 HIS A C 1
ATOM 822 O O . HIS A 1 103 ? -8.620 5.005 11.281 1.00 97.44 103 HIS A O 1
ATOM 828 N N . SER A 1 104 ? -7.847 6.378 12.896 1.00 95.62 104 SER A N 1
ATOM 829 C CA . SER A 1 104 ? -9.018 6.333 13.770 1.00 95.62 104 SER A CA 1
ATOM 830 C C . SER A 1 104 ? -9.475 7.757 14.070 1.00 95.62 104 SER A C 1
ATOM 832 O O . SER A 1 104 ? -8.678 8.641 14.375 1.00 95.62 104 SER A O 1
ATOM 834 N N . LYS A 1 105 ? -10.773 8.003 13.912 1.00 90.75 105 LYS A N 1
ATOM 835 C CA . LYS A 1 105 ? -11.412 9.284 14.227 1.00 90.75 105 LYS A CA 1
ATOM 836 C C . LYS A 1 105 ? -12.836 9.035 14.708 1.00 90.75 105 LYS A C 1
ATOM 838 O O . LYS A 1 105 ? -13.416 8.026 14.306 1.00 90.75 105 LYS A O 1
ATOM 843 N N . PRO A 1 106 ? -13.452 9.945 15.472 1.00 86.44 106 PRO A N 1
ATOM 844 C CA . PRO A 1 106 ? -14.857 9.813 15.843 1.00 86.44 106 PRO A CA 1
ATOM 845 C C . PRO A 1 106 ? -15.750 9.618 14.608 1.00 86.44 106 PRO A C 1
ATOM 847 O O . PRO A 1 106 ? -15.606 10.328 13.604 1.00 86.44 106 PRO A O 1
ATOM 850 N N . ALA A 1 107 ? -16.653 8.638 14.648 1.00 81.69 107 ALA A N 1
ATOM 851 C CA . ALA A 1 107 ? -17.630 8.452 13.586 1.00 81.69 107 ALA A CA 1
ATOM 852 C C . ALA A 1 107 ? -18.651 9.597 13.601 1.00 81.69 107 ALA A C 1
ATOM 854 O O . ALA A 1 107 ? -19.066 10.075 14.651 1.00 81.69 107 ALA A O 1
ATOM 855 N N . PHE A 1 108 ? -19.100 10.025 12.420 1.00 75.00 108 PHE A N 1
ATOM 856 C CA . PHE A 1 108 ? -20.076 11.116 12.305 1.00 75.00 108 PHE A CA 1
ATOM 857 C C . PHE A 1 108 ? -21.478 10.733 12.797 1.00 75.00 108 PHE A C 1
ATOM 859 O O . PHE A 1 108 ? -22.257 11.604 13.162 1.00 75.00 108 PHE A O 1
ATOM 866 N N . THR A 1 109 ? -21.816 9.444 12.756 1.00 70.19 109 THR A N 1
ATOM 867 C CA . THR A 1 109 ? -23.189 8.939 12.926 1.00 70.19 109 THR A CA 1
ATOM 868 C C . THR A 1 109 ? -23.405 8.177 14.230 1.00 70.19 109 THR A C 1
ATOM 870 O O . THR A 1 109 ? -24.526 7.777 14.523 1.00 70.19 109 THR A O 1
ATOM 873 N N . THR A 1 110 ? -22.345 7.919 14.997 1.00 71.88 110 THR A N 1
ATOM 874 C CA . THR A 1 110 ? -22.382 7.091 16.210 1.00 71.88 110 THR A CA 1
ATOM 875 C C . THR A 1 110 ? -21.302 7.547 17.183 1.00 71.88 110 THR A C 1
ATOM 877 O O . THR A 1 110 ? -20.269 8.026 16.732 1.00 71.88 110 THR A O 1
ATOM 880 N N . ASN A 1 111 ? -21.444 7.257 18.478 1.00 65.56 111 ASN A N 1
ATOM 881 C CA . ASN A 1 111 ? -20.377 7.454 19.477 1.00 65.56 111 ASN A CA 1
ATOM 882 C C . ASN A 1 111 ? -19.221 6.430 19.369 1.00 65.56 111 ASN A C 1
ATOM 884 O O . ASN A 1 111 ? -18.495 6.216 20.334 1.00 65.56 111 ASN A O 1
ATOM 888 N N . LYS A 1 112 ? -19.074 5.754 18.225 1.00 81.06 112 LYS A N 1
ATOM 889 C CA . LYS A 1 112 ? -17.992 4.800 17.951 1.00 81.06 112 LYS A CA 1
ATOM 890 C C . LYS A 1 112 ? -16.902 5.442 17.095 1.00 81.06 112 LYS A C 1
ATOM 892 O O . LYS A 1 112 ? -17.100 6.505 16.507 1.00 81.06 112 LYS A O 1
ATOM 897 N N . GLU A 1 113 ? -15.759 4.779 16.994 1.00 87.50 113 GLU A N 1
ATOM 898 C CA . GLU A 1 113 ? -14.674 5.189 16.108 1.00 87.50 113 GLU A CA 1
ATOM 899 C C . GLU A 1 113 ? -14.910 4.744 14.656 1.00 87.50 113 GLU A C 1
ATOM 901 O O . GLU A 1 113 ? -15.470 3.684 14.379 1.00 87.50 113 GLU A O 1
ATOM 906 N N . ASN A 1 114 ? -14.451 5.560 13.711 1.00 91.88 114 ASN A N 1
ATOM 907 C CA . ASN A 1 114 ? -14.336 5.245 12.294 1.00 91.88 114 ASN A CA 1
ATOM 908 C C . ASN A 1 114 ? -12.885 4.863 11.980 1.00 91.88 114 ASN A C 1
ATOM 910 O O . ASN A 1 114 ? -12.091 5.692 11.515 1.00 91.88 114 ASN A O 1
ATOM 914 N N . ILE A 1 115 ? -12.559 3.599 12.241 1.00 96.38 115 ILE A N 1
ATOM 915 C CA . ILE A 1 115 ? -11.251 3.020 11.948 1.00 96.38 115 ILE A CA 1
ATOM 916 C C . ILE A 1 115 ? -11.205 2.649 10.464 1.00 96.38 115 ILE A C 1
ATOM 918 O O . ILE A 1 115 ? -12.060 1.921 9.958 1.00 96.38 115 ILE A O 1
ATOM 922 N N . HIS A 1 116 ? -10.217 3.159 9.734 1.00 97.62 116 HIS A N 1
ATOM 923 C CA . HIS A 1 116 ? -10.073 2.870 8.310 1.00 97.62 116 HIS A CA 1
ATOM 924 C C . HIS A 1 116 ? -8.615 2.814 7.868 1.00 97.62 116 HIS A C 1
ATOM 926 O O . HIS A 1 116 ? -7.767 3.590 8.298 1.00 97.62 116 HIS A O 1
ATOM 932 N N . MET A 1 117 ? -8.337 1.898 6.948 1.00 98.44 117 MET A N 1
ATOM 933 C CA . MET A 1 117 ? -7.043 1.719 6.312 1.00 98.44 117 MET A CA 1
ATOM 934 C C . MET A 1 117 ? -6.993 2.483 4.989 1.00 98.44 117 MET A C 1
ATOM 936 O O . MET A 1 117 ? -7.831 2.287 4.107 1.00 98.44 117 MET A O 1
ATOM 940 N N . HIS A 1 118 ? -5.958 3.294 4.812 1.00 98.56 118 HIS A N 1
ATOM 941 C CA . HIS A 1 118 ? -5.481 3.746 3.514 1.00 98.56 118 HIS A CA 1
ATOM 942 C C . HIS A 1 118 ? -4.403 2.779 3.024 1.00 98.56 118 HIS A C 1
ATOM 944 O O . HIS A 1 118 ? -3.312 2.754 3.578 1.00 98.56 118 HIS A O 1
ATOM 950 N N . LEU A 1 119 ? -4.675 2.022 1.963 1.00 98.75 119 LEU A N 1
ATOM 951 C CA . LEU A 1 119 ? -3.696 1.161 1.296 1.00 98.75 119 LEU A CA 1
ATOM 952 C C . LEU A 1 119 ? -3.286 1.795 -0.031 1.00 98.75 119 LEU A C 1
ATOM 954 O O . LEU A 1 119 ? -4.139 1.994 -0.898 1.00 98.75 119 LEU A O 1
ATOM 958 N N . MET A 1 120 ? -1.999 2.093 -0.200 1.00 98.38 120 MET A N 1
ATOM 959 C CA . MET A 1 120 ? -1.429 2.670 -1.414 1.00 98.38 120 MET A CA 1
ATOM 960 C C . MET A 1 120 ? -0.334 1.762 -1.987 1.00 98.38 120 MET A C 1
ATOM 962 O O . MET A 1 120 ? 0.623 1.441 -1.296 1.00 98.38 120 MET A O 1
ATOM 966 N N . TYR A 1 121 ? -0.436 1.357 -3.254 1.00 98.56 121 TYR A N 1
ATOM 967 C CA . TYR A 1 121 ? 0.562 0.474 -3.881 1.00 98.56 121 TYR A CA 1
ATOM 968 C C . TYR A 1 121 ? 0.775 0.777 -5.365 1.00 98.56 121 TYR A C 1
ATOM 970 O O . TYR A 1 121 ? -0.104 1.317 -6.042 1.00 98.56 121 TYR A O 1
ATOM 978 N N . SER A 1 122 ? 1.957 0.431 -5.872 1.00 98.00 122 SER A N 1
ATOM 979 C CA . SER A 1 122 ? 2.321 0.564 -7.284 1.00 98.00 122 SER A CA 1
ATOM 980 C C . SER A 1 122 ? 1.813 -0.615 -8.113 1.00 98.00 122 SER A C 1
ATOM 982 O O . SER A 1 122 ? 1.853 -1.761 -7.677 1.00 98.00 122 SER A O 1
ATOM 984 N N . ASP A 1 123 ? 1.409 -0.359 -9.359 1.00 96.38 123 ASP A N 1
ATOM 985 C CA . ASP A 1 123 ? 1.079 -1.421 -10.325 1.00 96.38 123 ASP A CA 1
ATOM 986 C C . ASP A 1 123 ? 2.333 -2.131 -10.879 1.00 96.38 123 ASP A C 1
ATOM 988 O O . ASP A 1 123 ? 2.213 -3.039 -11.699 1.00 96.38 123 ASP A O 1
ATOM 992 N N . ARG A 1 124 ? 3.543 -1.707 -10.491 1.00 97.62 124 ARG A N 1
ATOM 993 C CA . ARG A 1 124 ? 4.804 -2.307 -10.945 1.00 97.62 124 ARG A CA 1
ATOM 994 C C . ARG A 1 124 ? 5.057 -3.634 -10.234 1.00 97.62 124 ARG A C 1
ATOM 996 O O . ARG A 1 124 ? 5.166 -3.675 -9.014 1.00 97.62 124 ARG A O 1
ATOM 1003 N N . ILE A 1 125 ? 5.178 -4.698 -11.019 1.00 97.81 125 ILE A N 1
ATOM 1004 C CA . ILE A 1 125 ? 5.425 -6.059 -10.546 1.00 97.81 125 ILE A CA 1
ATOM 1005 C C . ILE A 1 125 ? 6.934 -6.303 -10.485 1.00 97.81 125 ILE A C 1
ATOM 1007 O O . ILE A 1 125 ? 7.627 -6.242 -11.504 1.00 97.81 125 ILE A O 1
ATOM 1011 N N . GLN A 1 126 ? 7.427 -6.616 -9.292 1.00 96.75 126 GLN A N 1
ATOM 1012 C CA . GLN A 1 126 ? 8.787 -7.074 -9.036 1.00 96.75 126 GLN A CA 1
ATOM 1013 C C . GLN A 1 126 ? 8.838 -8.576 -9.293 1.00 96.75 126 GLN A C 1
ATOM 1015 O O . GLN A 1 126 ? 8.258 -9.369 -8.553 1.00 96.75 126 GLN A O 1
ATOM 1020 N N . ASN A 1 127 ? 9.485 -8.957 -10.393 1.00 95.25 127 ASN A N 1
ATOM 1021 C CA . ASN A 1 127 ? 9.675 -10.357 -10.740 1.00 95.25 127 ASN A CA 1
ATOM 1022 C C . ASN A 1 127 ? 10.920 -10.886 -10.006 1.00 95.25 127 ASN A C 1
ATOM 1024 O O . ASN A 1 127 ? 12.014 -10.419 -10.327 1.00 95.25 127 ASN A O 1
ATOM 1028 N N . PRO A 1 128 ? 10.785 -11.856 -9.083 1.00 92.88 128 PRO A N 1
ATOM 1029 C CA . PRO A 1 128 ? 11.920 -12.394 -8.329 1.00 92.88 128 PRO A CA 1
ATOM 1030 C C . PRO A 1 128 ? 12.946 -13.123 -9.211 1.00 92.88 128 PRO A C 1
ATOM 1032 O O . PRO A 1 128 ? 14.089 -13.287 -8.806 1.00 92.88 128 PRO A O 1
ATOM 1035 N N . ASN A 1 129 ? 12.569 -13.518 -10.433 1.00 94.19 129 ASN A N 1
ATOM 1036 C CA . ASN A 1 129 ? 13.462 -14.178 -11.389 1.00 94.19 129 ASN A CA 1
ATOM 1037 C C . ASN A 1 129 ? 14.288 -13.190 -12.232 1.00 94.19 129 ASN A C 1
ATOM 1039 O O . ASN A 1 129 ? 15.045 -13.609 -13.105 1.00 94.19 129 ASN A O 1
ATOM 1043 N N . LEU A 1 130 ? 14.117 -11.879 -12.035 1.00 93.81 130 LEU A N 1
ATOM 1044 C CA . LEU A 1 130 ? 14.888 -10.844 -12.721 1.00 93.81 130 LEU A CA 1
ATOM 1045 C C . LEU A 1 130 ? 15.742 -10.074 -11.719 1.00 93.81 130 LEU A C 1
ATOM 1047 O O . LEU A 1 130 ? 15.353 -9.884 -10.569 1.00 93.81 130 LEU A O 1
ATOM 1051 N N . LYS A 1 131 ? 16.882 -9.552 -12.188 1.00 93.75 131 LYS A N 1
ATOM 1052 C CA . LYS A 1 131 ? 17.674 -8.611 -11.394 1.00 93.75 131 LYS A CA 1
ATOM 1053 C C . LYS A 1 131 ? 16.807 -7.410 -11.017 1.00 93.75 131 LYS A C 1
ATOM 1055 O O . LYS A 1 131 ? 16.110 -6.851 -11.875 1.00 93.75 131 LYS A O 1
ATOM 1060 N N . GLU A 1 132 ? 16.892 -7.012 -9.750 1.00 95.94 132 GLU A N 1
ATOM 1061 C CA . GLU A 1 132 ? 16.197 -5.835 -9.242 1.00 95.94 132 GLU A CA 1
ATOM 1062 C C . GLU A 1 132 ? 16.516 -4.603 -10.102 1.00 95.94 132 GLU A C 1
ATOM 1064 O O . GLU A 1 132 ? 17.663 -4.359 -10.492 1.00 95.94 132 GLU A O 1
ATOM 1069 N N . LYS A 1 133 ? 15.474 -3.836 -10.440 1.00 96.62 133 LYS A N 1
ATOM 1070 C CA . LYS A 1 133 ? 15.619 -2.643 -11.272 1.00 96.62 133 LYS A CA 1
ATOM 1071 C C . LYS A 1 133 ? 16.117 -1.470 -10.434 1.00 96.62 133 LYS A C 1
ATOM 1073 O O . LYS A 1 133 ? 15.478 -1.171 -9.422 1.00 96.62 133 LYS A O 1
ATOM 1078 N N . PRO A 1 134 ? 17.155 -0.736 -10.881 1.00 97.25 134 PRO A N 1
ATOM 1079 C CA . PRO A 1 134 ? 17.462 0.561 -10.292 1.00 97.25 134 PRO A CA 1
ATOM 1080 C C . PRO A 1 134 ? 16.293 1.530 -10.527 1.00 97.25 134 PRO A C 1
ATOM 1082 O O . PRO A 1 134 ? 15.501 1.352 -11.462 1.00 97.25 134 PRO A O 1
ATOM 1085 N N . LYS A 1 135 ? 16.182 2.568 -9.692 1.00 97.25 135 LYS A N 1
ATOM 1086 C CA . LYS A 1 135 ? 15.067 3.532 -9.711 1.00 97.25 135 LYS A CA 1
ATOM 1087 C C . LYS A 1 135 ? 14.828 4.171 -11.088 1.00 97.25 135 LYS A C 1
ATOM 1089 O O . LYS A 1 135 ? 13.675 4.381 -11.461 1.00 97.25 135 LYS A O 1
ATOM 1094 N N . GLU A 1 136 ? 15.890 4.410 -11.861 1.00 96.56 136 GLU A N 1
ATOM 1095 C CA . GLU A 1 136 ? 15.846 5.002 -13.205 1.00 96.56 136 GLU A CA 1
ATOM 1096 C C . GLU A 1 136 ? 15.138 4.099 -14.222 1.00 96.56 136 GLU A C 1
ATOM 1098 O O . GLU A 1 136 ? 14.510 4.599 -15.153 1.00 96.56 136 GLU A O 1
ATOM 1103 N N . LEU A 1 137 ? 15.216 2.776 -14.039 1.00 97.38 137 LEU A N 1
ATOM 1104 C CA . LEU A 1 137 ? 14.544 1.806 -14.902 1.00 97.38 137 LEU A CA 1
ATOM 1105 C C . LEU A 1 137 ? 13.191 1.380 -14.331 1.00 97.38 137 LEU A C 1
ATOM 1107 O O . LEU A 1 137 ? 12.257 1.173 -15.092 1.00 97.38 137 LEU A O 1
ATOM 1111 N N . TYR A 1 138 ? 13.033 1.282 -13.011 1.00 98.31 138 TYR A N 1
ATOM 1112 C CA . TYR A 1 138 ? 11.867 0.662 -12.364 1.00 98.31 138 TYR A CA 1
ATOM 1113 C C . TYR A 1 138 ? 10.504 1.101 -12.946 1.00 98.31 138 TYR A C 1
ATOM 1115 O O . TYR A 1 138 ? 9.625 0.268 -13.195 1.00 98.31 138 TYR A O 1
ATOM 1123 N N . PHE A 1 139 ? 10.344 2.399 -13.228 1.00 98.19 139 PHE A N 1
ATOM 1124 C CA . PHE A 1 139 ? 9.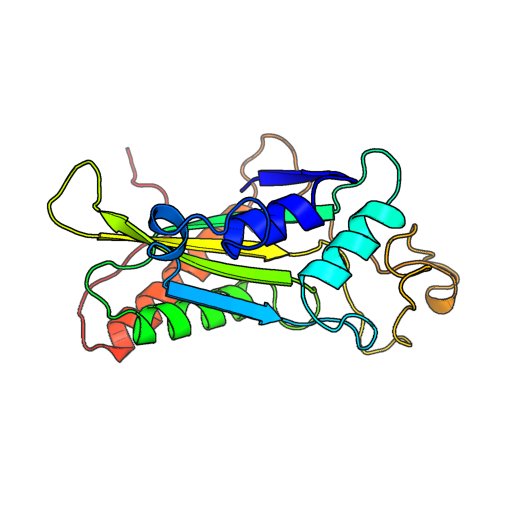088 3.011 -13.677 1.00 98.19 139 PHE A CA 1
ATOM 1125 C C . PHE A 1 139 ? 9.013 3.313 -15.182 1.00 98.19 139 PHE A C 1
ATOM 1127 O O . PHE A 1 139 ? 8.022 3.890 -15.634 1.00 98.19 139 PHE A O 1
ATOM 1134 N N . ILE A 1 140 ? 9.999 2.931 -15.997 1.00 96.12 140 ILE A N 1
ATOM 1135 C CA . ILE A 1 140 ? 9.889 3.119 -17.455 1.00 96.12 140 ILE A CA 1
ATOM 1136 C C . ILE A 1 140 ? 9.073 1.987 -18.095 1.00 96.12 140 ILE A C 1
ATOM 1138 O O . ILE A 1 140 ? 8.542 1.105 -17.414 1.00 96.12 140 ILE A O 1
ATOM 1142 N N . ARG A 1 141 ? 8.875 2.019 -19.415 1.00 96.06 141 ARG A N 1
ATOM 1143 C CA . ARG A 1 141 ? 8.120 0.971 -20.119 1.00 96.06 141 ARG A CA 1
ATOM 1144 C C . ARG A 1 141 ? 8.832 -0.384 -19.977 1.00 96.06 141 ARG A C 1
ATOM 1146 O O . ARG A 1 141 ? 10.051 -0.462 -20.098 1.00 96.06 141 ARG A O 1
ATOM 1153 N N . TYR A 1 142 ? 8.063 -1.444 -19.738 1.00 97.50 142 TYR A N 1
ATOM 1154 C CA . TYR A 1 142 ? 8.580 -2.813 -19.764 1.00 97.50 142 TYR A CA 1
ATOM 1155 C C . TYR A 1 142 ? 8.991 -3.212 -21.187 1.00 97.50 142 TYR A C 1
ATOM 1157 O O . TYR A 1 142 ? 8.261 -2.932 -22.141 1.00 97.50 142 TYR A O 1
ATOM 1165 N N . ASN A 1 143 ? 10.136 -3.882 -21.319 1.00 96.94 143 ASN A N 1
ATOM 1166 C CA . ASN A 1 143 ? 10.627 -4.427 -22.580 1.00 96.94 143 ASN A CA 1
ATOM 1167 C C . ASN A 1 143 ? 10.483 -5.954 -22.554 1.00 96.94 143 ASN A C 1
ATOM 1169 O O . ASN A 1 143 ? 11.243 -6.633 -21.876 1.00 96.94 143 ASN A O 1
ATOM 1173 N N . ALA A 1 144 ? 9.509 -6.496 -23.288 1.00 96.00 144 ALA A N 1
ATOM 1174 C CA . ALA A 1 144 ? 9.246 -7.936 -23.297 1.00 96.00 144 ALA A CA 1
ATOM 1175 C C . ALA A 1 144 ? 10.367 -8.758 -23.957 1.00 96.00 144 ALA A C 1
ATOM 1177 O O . ALA A 1 144 ? 10.583 -9.899 -23.566 1.00 96.00 144 ALA A O 1
ATOM 1178 N N . LYS A 1 145 ? 11.086 -8.183 -24.933 1.00 97.25 145 LYS A N 1
ATOM 1179 C CA . LYS A 1 145 ? 12.198 -8.861 -25.620 1.00 97.25 145 LYS A CA 1
ATOM 1180 C C . LYS A 1 145 ? 13.454 -8.900 -24.752 1.00 97.25 145 LYS A C 1
ATOM 1182 O O . LYS A 1 145 ? 14.127 -9.920 -24.695 1.00 97.25 145 LYS A O 1
ATOM 1187 N N . HIS A 1 146 ? 13.720 -7.806 -24.038 1.00 95.44 146 HIS A N 1
ATOM 1188 C CA . HIS A 1 146 ? 14.852 -7.683 -23.120 1.00 95.44 146 HIS A CA 1
ATOM 1189 C C . HIS A 1 146 ? 14.373 -7.177 -21.750 1.00 95.44 146 HIS A C 1
ATOM 1191 O O . HIS A 1 146 ? 14.555 -6.001 -21.425 1.00 95.44 146 HIS A O 1
ATOM 1197 N N . PRO A 1 147 ? 13.769 -8.043 -20.909 1.00 95.31 147 PRO A N 1
ATOM 1198 C CA . PRO A 1 147 ? 13.213 -7.647 -19.611 1.00 95.31 147 PRO A CA 1
ATOM 1199 C C . PRO A 1 147 ? 14.222 -6.980 -18.680 1.00 95.31 147 PRO A C 1
ATOM 1201 O O . PRO A 1 147 ? 13.832 -6.228 -17.789 1.00 95.31 147 PRO A O 1
ATOM 1204 N N . ASN A 1 148 ? 15.519 -7.242 -18.873 1.00 93.00 148 ASN A N 1
ATOM 1205 C CA . ASN A 1 148 ? 16.599 -6.631 -18.108 1.00 93.00 148 ASN A CA 1
ATOM 1206 C C . ASN A 1 148 ? 16.845 -5.153 -18.438 1.00 93.00 148 ASN A C 1
ATOM 1208 O O . ASN A 1 148 ? 17.229 -4.409 -17.540 1.00 93.00 148 ASN A O 1
ATOM 1212 N N . GLU A 1 149 ? 16.502 -4.722 -19.650 1.00 93.94 149 GLU A N 1
ATOM 1213 C CA . GLU A 1 149 ? 16.763 -3.379 -20.190 1.00 93.94 149 GLU A CA 1
ATOM 1214 C C . GLU A 1 149 ? 15.531 -2.455 -20.143 1.00 93.94 149 GLU A C 1
ATOM 1216 O O . GLU A 1 149 ? 15.594 -1.296 -20.543 1.00 93.94 149 GLU A O 1
ATOM 1221 N N . GLY A 1 150 ? 14.389 -2.961 -19.667 1.00 95.88 150 GLY A N 1
ATOM 1222 C CA . GLY A 1 150 ? 13.164 -2.188 -19.461 1.00 95.88 150 GLY A CA 1
ATOM 1223 C C . GLY A 1 150 ? 12.796 -2.019 -17.986 1.00 95.88 150 GLY A C 1
ATOM 1224 O O . GLY A 1 150 ? 13.437 -2.566 -17.085 1.00 95.88 150 GLY A O 1
ATOM 1225 N N . GLY A 1 151 ? 11.713 -1.278 -17.744 1.00 97.50 151 GLY A N 1
ATOM 1226 C CA . GLY A 1 151 ? 11.147 -1.128 -16.401 1.00 97.50 151 GLY A CA 1
ATOM 1227 C C . GLY A 1 151 ? 10.343 -2.330 -15.936 1.00 97.50 151 GLY A C 1
ATOM 1228 O O . GLY A 1 151 ? 10.184 -3.285 -16.682 1.00 97.50 151 GLY A O 1
ATOM 1229 N N . CYS A 1 152 ? 9.811 -2.304 -14.716 1.00 98.00 152 CYS A N 1
ATOM 1230 C CA . CYS A 1 152 ? 8.993 -3.403 -14.195 1.00 98.00 152 CYS A CA 1
ATOM 1231 C C . CYS A 1 152 ? 7.680 -3.540 -14.984 1.00 98.00 152 CYS A C 1
ATOM 1233 O O . CYS A 1 152 ? 7.079 -2.531 -15.372 1.00 98.00 152 CYS A O 1
ATOM 1235 N N . LEU A 1 153 ? 7.202 -4.772 -15.201 1.00 97.44 153 LEU A N 1
ATOM 1236 C CA . LEU A 1 153 ? 5.902 -5.011 -15.838 1.00 97.44 153 LEU A CA 1
ATOM 1237 C C . LEU A 1 153 ? 4.796 -4.315 -15.035 1.00 97.44 153 LEU A C 1
ATOM 1239 O O . LEU A 1 153 ? 4.828 -4.304 -13.806 1.00 97.44 153 LEU A O 1
ATOM 1243 N N . LYS A 1 154 ? 3.829 -3.712 -15.729 1.00 95.81 154 LYS A N 1
ATOM 1244 C CA . LYS A 1 154 ? 2.697 -3.035 -15.095 1.00 95.81 154 LYS A CA 1
ATOM 1245 C C . LYS A 1 154 ? 1.480 -3.950 -15.094 1.00 95.81 154 LYS A C 1
ATOM 1247 O O . LYS A 1 154 ? 1.092 -4.444 -16.151 1.00 95.81 154 LYS A O 1
ATOM 1252 N N . ASP A 1 155 ? 0.884 -4.149 -13.927 1.00 93.50 155 ASP A N 1
ATOM 1253 C CA . ASP A 1 155 ? -0.386 -4.848 -13.796 1.00 93.50 155 ASP A CA 1
ATOM 1254 C C . ASP A 1 155 ? -1.525 -3.990 -14.365 1.00 93.50 155 ASP A C 1
ATOM 1256 O O . ASP A 1 155 ? -1.821 -2.897 -13.875 1.00 93.50 155 ASP A O 1
ATOM 1260 N N . ASN A 1 156 ? -2.174 -4.499 -15.412 1.00 87.62 156 ASN A N 1
ATOM 1261 C CA . ASN A 1 156 ? -3.299 -3.844 -16.072 1.00 87.62 156 ASN A CA 1
ATOM 1262 C C . ASN A 1 156 ? -4.649 -4.523 -15.762 1.00 87.62 156 ASN A C 1
ATOM 1264 O O . ASN A 1 156 ? -5.663 -4.120 -16.327 1.00 87.62 156 ASN A O 1
ATOM 1268 N N . SER A 1 157 ? -4.699 -5.507 -14.856 1.00 83.56 157 SER A N 1
ATOM 1269 C CA . SER A 1 157 ? -5.920 -6.258 -14.499 1.00 83.56 157 SER A CA 1
ATOM 1270 C C . SER A 1 157 ? -7.069 -5.362 -14.012 1.00 83.56 157 SER A C 1
ATOM 1272 O O . SER A 1 157 ? -8.244 -5.648 -14.234 1.00 83.56 157 SER A O 1
ATOM 1274 N N . LEU A 1 158 ? -6.734 -4.223 -13.402 1.00 79.00 158 LEU A N 1
ATOM 1275 C CA . LEU A 1 158 ? -7.681 -3.228 -12.897 1.00 79.00 158 LEU A CA 1
ATOM 1276 C C . LEU A 1 158 ? -7.964 -2.075 -13.883 1.00 79.00 158 LEU A C 1
ATOM 1278 O O . LEU A 1 158 ? -8.585 -1.089 -13.491 1.00 79.00 158 LEU A O 1
ATOM 1282 N N . GLN A 1 159 ? -7.521 -2.164 -15.145 1.00 72.25 159 GLN A N 1
ATOM 1283 C CA . GLN A 1 159 ? -7.790 -1.165 -16.200 1.00 72.25 159 GLN A CA 1
ATOM 1284 C C . GLN A 1 159 ? -9.029 -1.481 -17.058 1.00 72.25 159 GLN A C 1
ATOM 1286 O O . GLN A 1 159 ? -9.232 -0.876 -18.109 1.00 72.25 159 GLN A O 1
ATOM 1291 N N . VAL A 1 160 ? -9.886 -2.408 -16.628 1.00 56.88 160 VAL A N 1
ATOM 1292 C CA . VAL A 1 160 ? -11.172 -2.661 -17.293 1.00 56.88 160 VAL A CA 1
ATOM 1293 C C . VAL A 1 160 ? -12.149 -1.510 -17.012 1.00 56.88 160 VAL A C 1
ATOM 1295 O O . VAL A 1 160 ? -12.289 -1.080 -15.870 1.00 56.88 160 VAL A O 1
ATOM 1298 N N . GLY A 1 161 ? -12.790 -0.979 -18.062 1.00 57.06 161 GLY A N 1
ATOM 1299 C CA . GLY A 1 161 ? -13.751 0.135 -17.990 1.00 57.06 161 GLY A CA 1
ATOM 1300 C C . GLY A 1 161 ? -15.021 -0.164 -17.169 1.00 57.06 161 GLY A C 1
ATOM 1301 O O . GLY A 1 161 ? -15.055 -1.098 -16.381 1.00 57.06 161 GLY A O 1
ATOM 1302 N N . ARG A 1 162 ? -16.107 0.606 -17.371 1.00 51.06 162 ARG A N 1
ATOM 1303 C CA . ARG A 1 162 ? -17.357 0.625 -16.555 1.00 51.06 162 ARG A CA 1
ATOM 1304 C C . ARG A 1 162 ? -18.123 -0.712 -16.362 1.00 51.06 162 ARG A C 1
ATOM 1306 O O . ARG A 1 162 ? -19.202 -0.698 -15.777 1.00 51.06 162 ARG A O 1
ATOM 1313 N N . ARG A 1 163 ? -17.635 -1.863 -16.837 1.00 55.09 163 ARG A N 1
ATOM 1314 C CA . ARG A 1 163 ? -18.276 -3.175 -16.611 1.00 55.09 163 ARG A CA 1
ATOM 1315 C C . ARG A 1 163 ? -18.000 -3.687 -15.191 1.00 55.09 163 ARG A C 1
ATOM 1317 O O . ARG A 1 163 ? -17.024 -3.283 -14.564 1.00 55.09 163 ARG A O 1
ATOM 1324 N N . LYS A 1 164 ? -18.845 -4.608 -14.697 1.00 60.31 164 LYS A N 1
ATOM 1325 C CA . LYS A 1 164 ? -18.590 -5.376 -13.462 1.00 60.31 164 LYS A CA 1
ATOM 1326 C C . LYS A 1 164 ? -17.171 -5.945 -13.535 1.00 60.31 164 LYS A C 1
ATOM 1328 O O . LYS A 1 164 ? -16.906 -6.815 -14.357 1.00 60.31 164 LYS A O 1
ATOM 1333 N N . ASN A 1 165 ? -16.263 -5.417 -12.717 1.00 74.25 165 ASN A N 1
ATOM 1334 C CA . ASN A 1 165 ? -14.876 -5.853 -12.700 1.00 74.25 165 ASN A CA 1
ATOM 1335 C C . ASN A 1 165 ? -14.760 -7.066 -11.755 1.00 74.25 165 ASN A C 1
ATOM 1337 O O . ASN A 1 165 ? -14.818 -6.867 -10.536 1.00 74.25 165 ASN A O 1
ATOM 1341 N N . PRO A 1 166 ? -14.604 -8.303 -12.269 1.00 83.69 166 PRO A N 1
ATOM 1342 C CA . PRO A 1 166 ? -14.479 -9.492 -11.426 1.00 83.69 166 PRO A CA 1
ATOM 1343 C C . PRO A 1 166 ? -13.286 -9.391 -10.466 1.00 83.69 166 PRO A C 1
ATOM 1345 O O . PRO A 1 166 ? -13.378 -9.860 -9.336 1.00 83.69 166 PRO A O 1
ATOM 1348 N N . VAL A 1 167 ? -12.218 -8.682 -10.853 1.00 86.56 167 VAL A N 1
ATOM 1349 C CA . VAL A 1 167 ? -11.057 -8.418 -9.990 1.00 86.56 167 VAL A CA 1
ATOM 1350 C C . VAL A 1 167 ? -11.448 -7.549 -8.794 1.00 86.56 167 VAL A C 1
ATOM 1352 O O . VAL A 1 167 ? -11.021 -7.812 -7.677 1.00 86.56 167 VAL A O 1
ATOM 1355 N N . MET A 1 168 ? -12.313 -6.546 -8.983 1.00 88.00 168 MET A N 1
ATOM 1356 C CA . MET A 1 168 ? -12.796 -5.720 -7.869 1.00 88.00 168 MET A CA 1
ATOM 1357 C C . MET A 1 168 ? -13.671 -6.523 -6.901 1.00 88.00 168 MET 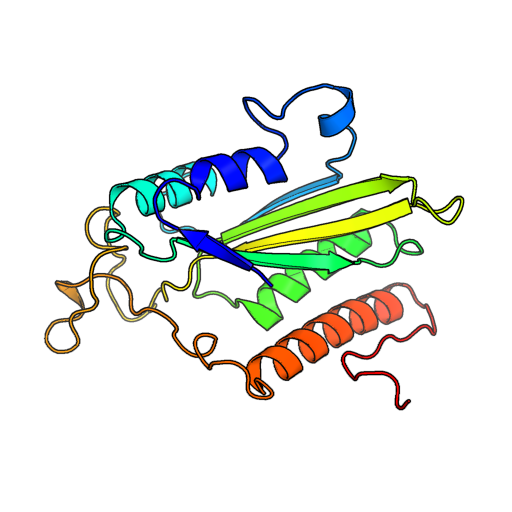A C 1
ATOM 1359 O O . MET A 1 168 ? -13.590 -6.322 -5.692 1.00 88.00 168 MET A O 1
ATOM 1363 N N . ASN A 1 169 ? -14.496 -7.438 -7.415 1.00 88.94 169 ASN A N 1
ATOM 1364 C CA . ASN A 1 169 ? -15.280 -8.336 -6.564 1.00 88.94 169 ASN A CA 1
ATOM 1365 C C . ASN A 1 169 ? -14.370 -9.287 -5.781 1.00 88.94 169 ASN A C 1
ATOM 1367 O O . ASN A 1 169 ? -14.586 -9.481 -4.589 1.00 88.94 169 ASN A O 1
ATOM 1371 N N . ASN A 1 170 ? -13.315 -9.804 -6.415 1.00 91.81 170 ASN A N 1
ATOM 1372 C CA . ASN A 1 170 ? -12.309 -10.604 -5.727 1.00 91.81 170 ASN A CA 1
ATOM 1373 C C . ASN A 1 170 ? -11.619 -9.812 -4.606 1.00 91.81 170 ASN A C 1
ATOM 1375 O O . ASN A 1 170 ? -11.547 -10.297 -3.485 1.00 91.81 170 ASN A O 1
ATOM 1379 N N . ILE A 1 171 ? -11.209 -8.565 -4.869 1.00 93.56 171 ILE A N 1
ATOM 1380 C CA . ILE A 1 171 ? -10.618 -7.684 -3.848 1.00 93.56 171 ILE A CA 1
ATOM 1381 C C . ILE A 1 171 ? -11.575 -7.488 -2.664 1.00 93.56 171 ILE A C 1
ATOM 1383 O O . ILE A 1 171 ? -11.159 -7.603 -1.516 1.00 93.56 171 ILE A O 1
ATOM 1387 N N . ARG A 1 172 ? -12.866 -7.230 -2.915 1.00 94.12 172 ARG A N 1
ATOM 1388 C CA . ARG A 1 172 ? -13.868 -7.102 -1.840 1.00 94.12 172 ARG A CA 1
ATOM 1389 C C . ARG A 1 172 ? -14.002 -8.382 -1.019 1.00 94.12 172 ARG A C 1
ATOM 1391 O O . ARG A 1 172 ? -14.085 -8.303 0.203 1.00 94.12 172 ARG A O 1
ATOM 1398 N N . ASN A 1 173 ? -13.999 -9.542 -1.672 1.00 95.19 173 ASN A N 1
ATOM 1399 C CA . ASN A 1 173 ? -14.063 -10.830 -0.986 1.00 95.19 173 ASN A CA 1
ATOM 1400 C C . ASN A 1 173 ? -12.810 -11.086 -0.139 1.00 95.19 173 ASN A C 1
ATOM 1402 O O . ASN A 1 173 ? -12.944 -11.500 1.003 1.00 95.19 173 ASN A O 1
ATOM 1406 N N . GLN A 1 174 ? -11.617 -10.774 -0.652 1.00 97.38 174 GLN A N 1
ATOM 1407 C CA . GLN A 1 174 ? -10.356 -10.895 0.089 1.00 97.38 174 GLN A CA 1
ATOM 1408 C C . GLN A 1 174 ? -10.310 -9.983 1.323 1.00 97.38 174 GLN A C 1
ATOM 1410 O O . GLN A 1 174 ? -9.806 -10.386 2.368 1.00 97.38 174 GLN A O 1
ATOM 1415 N N . ILE A 1 175 ? -10.867 -8.769 1.225 1.00 98.00 175 ILE A N 1
ATOM 1416 C CA . ILE A 1 175 ? -11.019 -7.863 2.374 1.00 98.00 175 ILE A CA 1
ATOM 1417 C C . ILE A 1 175 ? -11.954 -8.478 3.418 1.00 98.00 175 ILE A C 1
ATOM 1419 O O . ILE A 1 175 ? -11.602 -8.540 4.593 1.00 98.00 175 ILE A O 1
ATOM 1423 N N . ALA A 1 176 ? -13.131 -8.948 2.993 1.00 97.69 176 ALA A N 1
ATOM 1424 C CA . ALA A 1 176 ? -14.101 -9.561 3.895 1.00 97.69 176 ALA A CA 1
ATOM 1425 C C . ALA A 1 176 ? -13.533 -10.815 4.576 1.00 97.69 176 ALA A C 1
ATOM 1427 O O . ALA A 1 176 ? -13.724 -11.003 5.771 1.00 97.69 176 ALA A O 1
ATOM 1428 N N . GLU A 1 177 ? -12.793 -11.643 3.839 1.00 98.19 177 GLU A N 1
ATOM 1429 C CA . GLU A 1 177 ? -12.108 -12.818 4.372 1.00 98.19 177 GLU A CA 1
ATOM 1430 C C . GLU A 1 177 ? -11.079 -12.436 5.446 1.00 98.19 177 GLU A C 1
ATOM 1432 O O . GLU A 1 177 ? -11.137 -12.976 6.547 1.00 98.19 177 GLU A O 1
ATOM 1437 N N . ALA A 1 178 ? -10.207 -11.455 5.181 1.00 98.50 178 ALA A N 1
ATOM 1438 C CA . ALA A 1 178 ? -9.222 -10.990 6.163 1.00 98.50 178 ALA A CA 1
ATOM 1439 C C . ALA A 1 178 ? -9.872 -10.448 7.449 1.00 98.50 178 ALA A C 1
ATOM 1441 O O . ALA A 1 178 ? -9.378 -10.702 8.547 1.00 98.50 178 ALA A O 1
ATOM 1442 N N . ILE A 1 179 ? -10.989 -9.723 7.324 1.00 98.44 179 ILE A N 1
ATOM 1443 C CA . ILE A 1 179 ? -11.753 -9.221 8.474 1.00 98.44 179 ILE A CA 1
ATOM 1444 C C . ILE A 1 179 ? -12.410 -10.379 9.241 1.00 98.44 179 ILE A C 1
ATOM 1446 O O . ILE A 1 179 ? -12.324 -10.431 10.465 1.00 98.44 179 ILE A O 1
ATOM 1450 N N . ASN A 1 180 ? -13.025 -11.334 8.540 1.00 98.31 180 ASN A N 1
ATOM 1451 C CA . ASN A 1 180 ? -13.669 -12.500 9.152 1.00 98.31 180 ASN A CA 1
ATOM 1452 C C . ASN A 1 180 ? -12.670 -13.404 9.888 1.00 98.31 180 ASN A C 1
ATOM 1454 O O . ASN A 1 180 ? -12.988 -13.928 10.955 1.00 98.31 180 ASN A O 1
ATOM 1458 N N . GLU A 1 181 ? -11.462 -13.570 9.344 1.00 98.38 181 GLU A N 1
ATOM 1459 C CA . GLU A 1 181 ? -10.346 -14.223 10.035 1.00 98.38 181 GLU A CA 1
ATOM 1460 C C . GLU A 1 181 ? -9.985 -13.464 11.323 1.00 98.38 181 GLU A C 1
ATOM 1462 O O . GLU A 1 181 ? -9.831 -14.088 12.372 1.00 98.38 181 GLU A O 1
ATOM 1467 N N . GLY A 1 182 ? -9.946 -12.127 11.271 1.00 98.00 182 GLY A N 1
ATOM 1468 C CA . GLY A 1 182 ? -9.754 -11.264 12.439 1.00 98.00 182 GLY A CA 1
ATOM 1469 C C . GLY A 1 182 ? -10.808 -11.474 13.531 1.00 98.00 182 GLY A C 1
ATOM 1470 O O . GLY A 1 182 ? -10.450 -11.740 14.676 1.00 98.00 182 GLY A O 1
ATOM 1471 N N . TYR A 1 183 ? -12.098 -11.454 13.177 1.00 98.38 183 TYR A N 1
ATOM 1472 C CA . TYR A 1 183 ? -13.183 -11.739 14.125 1.00 98.38 183 TYR A CA 1
ATOM 1473 C C . TYR A 1 183 ? -13.062 -13.123 14.755 1.00 98.38 183 TYR A C 1
ATOM 1475 O O . TYR A 1 183 ? -13.229 -13.272 15.963 1.00 98.38 183 TYR A O 1
ATOM 1483 N N . LYS A 1 184 ? -12.736 -14.140 13.951 1.00 97.81 184 LYS A N 1
ATOM 1484 C CA . LYS A 1 184 ? -12.536 -15.502 14.451 1.00 97.81 184 LYS A CA 1
ATOM 1485 C C . LYS A 1 184 ? -11.385 -15.567 15.459 1.00 97.81 184 LYS A C 1
ATOM 1487 O O . LYS A 1 184 ? -11.532 -16.224 16.484 1.00 97.81 184 LYS A O 1
ATOM 1492 N N . CYS A 1 185 ? -10.266 -14.890 15.193 1.00 97.31 185 CYS A N 1
ATOM 1493 C CA . CYS A 1 185 ? -9.136 -14.816 16.123 1.00 97.31 185 CYS A CA 1
ATOM 1494 C C . CYS A 1 185 ? -9.488 -14.111 17.441 1.00 97.31 185 CYS A C 1
ATOM 1496 O O . CYS A 1 185 ? -8.967 -14.506 18.479 1.00 97.31 185 CYS A O 1
ATOM 1498 N N . ALA A 1 186 ? -10.386 -13.125 17.403 1.00 96.88 186 ALA A N 1
ATOM 1499 C CA . ALA A 1 186 ? -10.900 -12.428 18.583 1.00 96.88 186 ALA A CA 1
ATOM 1500 C C . ALA A 1 186 ? -12.026 -13.193 19.316 1.00 96.88 186 ALA A C 1
ATOM 1502 O O . ALA A 1 186 ? -12.550 -12.714 20.318 1.00 96.88 186 ALA A O 1
ATOM 1503 N N . GLY A 1 187 ? -12.436 -14.369 18.820 1.00 97.31 187 GLY A N 1
ATOM 1504 C CA . GLY A 1 187 ? -13.543 -15.141 19.395 1.00 97.31 187 GLY A CA 1
ATOM 1505 C C . GLY A 1 187 ? -14.931 -14.535 19.152 1.00 97.31 187 GLY A C 1
ATOM 1506 O O . GLY A 1 187 ? -15.876 -14.883 19.856 1.00 97.31 187 GLY A O 1
ATOM 1507 N N . LEU A 1 188 ? -15.073 -13.644 18.165 1.00 96.12 188 LEU A N 1
ATOM 1508 C CA . LEU A 1 188 ? -16.336 -12.986 17.829 1.00 96.12 188 LEU A CA 1
ATOM 1509 C C . LEU A 1 188 ? -17.088 -13.741 16.722 1.00 96.12 188 LEU A C 1
ATOM 1511 O O . LEU A 1 188 ? -16.560 -14.006 15.632 1.00 96.12 188 LEU A O 1
ATOM 1515 N N . ASP A 1 189 ? -18.366 -14.025 16.973 1.00 95.56 189 ASP A N 1
ATOM 1516 C CA . ASP A 1 189 ? -19.285 -14.610 15.989 1.00 95.56 189 ASP A CA 1
ATOM 1517 C C . ASP A 1 189 ? -19.960 -13.525 15.130 1.00 95.56 189 ASP A C 1
ATOM 1519 O O . ASP A 1 189 ? -21.178 -13.390 15.058 1.00 95.56 189 ASP A O 1
ATOM 1523 N N . ILE A 1 190 ? -19.127 -12.682 14.515 1.00 93.56 190 ILE A N 1
ATOM 1524 C CA . ILE A 1 190 ? -19.529 -11.607 13.600 1.00 93.56 190 ILE A CA 1
ATOM 1525 C C . ILE A 1 190 ? -18.914 -11.895 12.234 1.00 93.56 190 ILE A C 1
ATOM 1527 O O . ILE A 1 190 ? -17.772 -12.356 12.139 1.00 93.56 190 ILE A O 1
ATOM 1531 N N . ARG A 1 191 ? -19.659 -11.637 11.155 1.00 93.75 191 ARG A N 1
ATOM 1532 C CA . ARG A 1 191 ? -19.168 -11.810 9.785 1.00 93.75 191 ARG A CA 1
ATOM 1533 C C . ARG A 1 191 ? -19.569 -10.649 8.891 1.00 93.75 191 ARG A C 1
ATOM 1535 O O . ARG A 1 191 ? -20.667 -10.112 8.992 1.00 93.75 191 ARG A O 1
ATOM 1542 N N . VAL A 1 192 ? -18.683 -10.327 7.959 1.00 94.31 192 VAL A N 1
ATOM 1543 C CA . VAL A 1 192 ? -18.914 -9.380 6.869 1.00 94.31 192 VAL A CA 1
ATOM 1544 C C . VAL A 1 192 ? -18.836 -10.089 5.520 1.00 94.31 192 VAL A C 1
ATOM 1546 O O . VAL A 1 192 ? -18.195 -11.132 5.371 1.00 94.31 192 VAL A O 1
ATOM 1549 N N . SER A 1 193 ? -19.487 -9.508 4.513 1.00 92.38 193 SER A N 1
ATOM 1550 C CA . SER A 1 193 ? -19.508 -10.015 3.141 1.00 92.38 193 SER A CA 1
ATOM 1551 C C . SER A 1 193 ? -19.053 -8.936 2.164 1.00 92.38 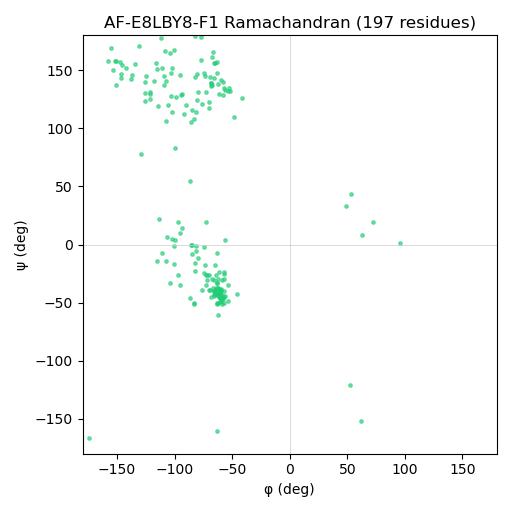193 SER A C 1
ATOM 1553 O O . SER A 1 193 ? -19.421 -7.771 2.291 1.00 92.38 193 SER A O 1
ATOM 1555 N N . GLY A 1 194 ? -18.267 -9.335 1.161 1.00 85.06 194 GLY A N 1
ATOM 1556 C CA . GLY A 1 194 ? -17.887 -8.481 0.032 1.00 85.06 194 GLY A CA 1
ATOM 1557 C C . GLY A 1 194 ? -18.957 -8.395 -1.064 1.00 85.06 194 GLY A C 1
ATOM 1558 O O . GLY A 1 194 ? -18.789 -7.637 -2.027 1.00 85.06 194 GLY A O 1
ATOM 1559 N N . LYS A 1 195 ? -20.042 -9.175 -0.942 1.00 83.94 195 LYS A N 1
ATOM 1560 C CA . LYS A 1 195 ? -21.198 -9.123 -1.843 1.00 83.94 195 LYS A CA 1
ATOM 1561 C C . LYS A 1 195 ? -22.027 -7.875 -1.540 1.00 83.94 195 LYS A C 1
ATOM 1563 O O . LYS A 1 195 ? -22.108 -7.432 -0.400 1.00 83.94 195 LYS A O 1
ATOM 1568 N N . THR A 1 196 ? -22.651 -7.311 -2.567 1.00 70.69 196 THR A N 1
ATOM 1569 C CA . THR A 1 196 ? -23.686 -6.293 -2.365 1.00 70.69 196 THR A CA 1
ATOM 1570 C C . THR A 1 196 ? -24.864 -6.913 -1.620 1.00 70.69 196 THR A C 1
ATOM 1572 O O . THR A 1 196 ? -25.148 -8.093 -1.829 1.00 70.69 196 THR A O 1
ATOM 1575 N N . LEU A 1 197 ? -25.553 -6.128 -0.790 1.00 58.59 197 LEU A N 1
ATOM 1576 C CA . LEU A 1 197 ? -26.886 -6.503 -0.320 1.00 58.59 197 LEU A CA 1
ATOM 1577 C C . LEU A 1 197 ? -27.763 -6.738 -1.560 1.00 58.59 197 LEU A C 1
ATOM 1579 O O . LEU A 1 197 ? -27.688 -5.956 -2.514 1.00 58.59 197 LEU A O 1
ATOM 1583 N N . GLU A 1 198 ? -28.514 -7.837 -1.586 1.00 52.97 198 GLU A N 1
ATOM 1584 C CA . GLU A 1 198 ? -29.633 -7.944 -2.523 1.00 52.97 198 GLU A CA 1
ATOM 1585 C C . GLU A 1 198 ? -30.613 -6.820 -2.163 1.00 52.97 198 GLU A C 1
ATOM 1587 O O . GLU A 1 198 ? -30.876 -6.586 -0.981 1.00 52.97 198 GLU A O 1
ATOM 1592 N N . ALA A 1 199 ? -31.012 -6.046 -3.173 1.00 39.75 199 ALA A N 1
ATOM 1593 C CA . ALA A 1 199 ? -31.995 -4.977 -3.035 1.00 39.75 199 ALA A CA 1
ATOM 1594 C C . ALA A 1 199 ? -33.408 -5.557 -3.076 1.00 39.75 199 ALA A C 1
ATOM 1596 O O . ALA A 1 199 ? -33.600 -6.525 -3.849 1.00 39.75 199 ALA A O 1
#

Solvent-accessible surface area (backbone atoms only — not comparable to full-atom values): 11018 Å² total; per-residue (Å²): 120,53,74,36,37,48,74,39,35,32,65,50,45,30,52,62,66,26,32,79,100,34,47,49,69,79,60,36,70,25,54,74,48,70,51,64,42,58,62,57,92,90,35,92,45,46,49,55,44,24,43,42,31,35,67,42,33,48,90,83,29,74,42,30,39,36,40,77,43,84,48,73,66,92,49,53,72,71,54,49,52,54,30,51,54,45,35,45,47,71,72,55,45,84,35,28,30,28,36,36,21,33,36,44,44,80,33,94,90,48,102,46,57,45,30,29,35,42,41,37,34,34,50,41,41,57,56,89,92,50,82,84,63,56,66,82,35,34,43,34,69,53,30,88,91,47,58,86,83,24,11,34,48,66,66,60,84,82,68,68,67,98,59,91,52,66,64,59,50,49,47,34,38,46,45,24,49,31,49,33,53,45,28,53,75,72,72,42,98,57,81,64,70,48,65,78,79,86,128

Nearest PDB structures (foldseek):
  2ns6-assembly1_A  TM=8.622E-01  e=1.505E-12  Pseudomonas aeruginosa
  7uw5-assembly1_A  TM=4.161E-01  e=2.562E-01  Escherichia coli K-12
  2uuv-assembly1_A  TM=4.532E-01  e=1.005E+00  Dictyostelium discoideum
  2uuv-assembly1_B  TM=4.215E-01  e=1.436E+00  Dictyostelium discoideum

Organism: NCBI:txid626939

Mean predicted aligned error: 4.34 Å

Foldseek 3Di:
DDFDWQPCQLVVVCCQCCHDVRVPPVSNVQWLDKDWALDDPPAPGSNSQSVLLNVQADVRDTFKDKDKAWADQPDDSVLSVQLVVQLCCQQPNNFWTWMKTWGWDQDPPDNTIRIIMITMIFQFGHDPVADDDDSNAQRADADPVCNNRHHGDGDCLVVDPPDDRVSQLSSLQSSQVSNVVSCVVVVHPDGDHSDDPDD

pLDDT: mean 93.01, std 10.04, range [39.75, 98.81]

InterPro domains:
  IPR005053 MobA/MobL protein [PF03389] (27-198)